Protein AF-X1USW6-F1 (afdb_monomer_lite)

Radius of gyration: 23.45 Å; chains: 1; bounding box: 46×64×63 Å

pLDDT: mean 81.15, std 17.25, range [34.5, 96.81]

Secondary structure (DSSP, 8-state):
-TT--S--EEEEEESSHHHHHHHHHHHGGGHHHHHSTTS-GGGTTT--EEEEETTS----SSSEEEEEEEHHHHH-S-S-SSS----GGGSSSS------S----HHHHHHHHTT-SSEEEEETTGGGGGTT-HHHHHHHHHHHHHHHHTTS---SEEEE--S--B-TTT-PBPTT-S----HHHHHHTTSSPPPP----SS------SSHHHHTHHHHHHT-

Foldseek 3Di:
DVPDPAALEEEEAEADPVVLVVVCVCPPVHNVVVVPPPDDPVCPVVDWEDEAELQHGDARPTPGYYYGYYLVLLLPDPPDPPVPPPPPPPCPPDPDPPPPPPRCGSVNNLVSSLVDLEYEYEYEQCLCVQPDDVSSVVSQVVQQVSSVVVVGNGYPYYYYDHLQQARPVPRDGDDPPPDDDHPVNCVVVVVDPDDDDDDDPPDDQDPDPDPCRRCVVVVVVVD

Sequence (223 aa):
ESNSTLPRTFLIIAPNVIVYERLKVDFADGRIFNEDPLRPPEWQGDWQMSVVLRDTPTQPSTLGAVYLTNVQRLYDAPVDRAARNETPEMTGVVGLPVRRDAAITGEALRDLVLRHDELMVINDEGHHLHNEDLQWHKVIVGLHDKLQGRGLPGLACQLDFTATPKYQKTGGLFREIVVDYPLAQAVDDRIVKCPIMGELSGVIEQESRRASVKYRDRLTAGI

Structure (mmCIF, N/CA/C/O backbone):
data_AF-X1USW6-F1
#
_entry.id   AF-X1USW6-F1
#
loop_
_atom_site.group_PDB
_atom_site.id
_atom_site.type_symbol
_atom_site.label_atom_id
_atom_site.label_alt_id
_atom_site.label_comp_id
_atom_site.label_asym_id
_atom_site.label_entity_id
_atom_site.label_seq_id
_atom_site.pdbx_PDB_ins_code
_atom_site.Cartn_x
_atom_site.Cartn_y
_atom_site.Cartn_z
_atom_site.occupancy
_atom_site.B_iso_or_equiv
_atom_site.auth_seq_id
_atom_site.auth_comp_id
_atom_site.auth_asym_id
_atom_site.auth_atom_id
_atom_site.pdbx_PDB_model_num
ATOM 1 N N . GLU A 1 1 ? -10.188 -13.494 16.963 1.00 57.91 1 GLU A N 1
ATOM 2 C CA . GLU A 1 1 ? -9.981 -13.667 18.421 1.00 57.91 1 GLU A CA 1
ATOM 3 C C . GLU A 1 1 ? -10.270 -12.374 19.171 1.00 57.91 1 GLU A C 1
ATOM 5 O O . GLU A 1 1 ? -9.875 -11.316 18.700 1.00 57.91 1 GLU A O 1
ATOM 10 N N . SER A 1 2 ? -10.942 -12.435 20.321 1.00 62.47 2 SER A N 1
ATOM 11 C CA . SER A 1 2 ? -11.458 -11.243 21.016 1.00 62.47 2 SER A CA 1
ATOM 12 C C . SER A 1 2 ? -10.385 -10.361 21.672 1.00 62.47 2 SER A C 1
ATOM 14 O O . SER A 1 2 ? -10.612 -9.165 21.794 1.00 62.47 2 SER A O 1
ATOM 16 N N . ASN A 1 3 ? -9.221 -10.922 22.024 1.00 69.81 3 ASN A N 1
ATOM 17 C CA . ASN A 1 3 ? -8.118 -10.223 22.710 1.00 69.81 3 ASN A CA 1
ATOM 18 C C . ASN A 1 3 ? -6.840 -10.126 21.858 1.00 69.81 3 ASN A C 1
ATOM 20 O O . ASN A 1 3 ? -5.757 -9.896 22.391 1.00 69.81 3 ASN A O 1
ATOM 24 N N . SER A 1 4 ? -6.944 -10.369 20.550 1.00 76.56 4 SER A N 1
ATOM 25 C CA . SER A 1 4 ? -5.795 -10.228 19.656 1.00 76.56 4 SER A CA 1
ATOM 26 C C . SER A 1 4 ? -5.461 -8.752 19.476 1.00 76.56 4 SER A C 1
ATOM 28 O O . SER A 1 4 ? -6.357 -7.964 19.190 1.00 76.56 4 SER A O 1
ATOM 30 N N . THR A 1 5 ? -4.179 -8.421 19.629 1.00 74.62 5 THR A N 1
ATOM 31 C CA . THR A 1 5 ? -3.593 -7.089 19.400 1.00 74.62 5 THR A CA 1
ATOM 32 C C . THR A 1 5 ? -3.153 -6.893 17.945 1.00 74.62 5 THR A C 1
ATOM 34 O O . THR A 1 5 ? -2.303 -6.051 17.653 1.00 74.62 5 THR A O 1
ATOM 37 N N . LEU A 1 6 ? -3.592 -7.782 17.047 1.00 84.50 6 LEU A N 1
ATOM 38 C CA . LEU A 1 6 ? -3.254 -7.722 15.633 1.00 84.50 6 LEU A CA 1
ATOM 39 C C . LEU A 1 6 ? -4.252 -6.823 14.900 1.00 84.50 6 LEU A C 1
ATOM 41 O O . LEU A 1 6 ? -5.459 -6.941 15.129 1.00 84.50 6 LEU A O 1
ATOM 45 N N . PRO A 1 7 ? -3.771 -5.987 13.964 1.00 88.81 7 PRO A N 1
ATOM 46 C CA . PRO A 1 7 ? -4.629 -5.066 13.244 1.00 88.81 7 PRO A CA 1
ATOM 47 C C . PRO A 1 7 ? -5.660 -5.821 12.405 1.00 88.81 7 PRO A C 1
ATOM 49 O O . PRO A 1 7 ? -5.347 -6.785 11.707 1.00 88.81 7 PRO A O 1
ATOM 52 N N . ARG A 1 8 ? -6.901 -5.334 12.448 1.00 91.19 8 ARG A N 1
ATOM 53 C CA . ARG A 1 8 ? -8.016 -5.809 11.605 1.00 91.19 8 ARG A CA 1
ATOM 54 C C . ARG A 1 8 ? -8.319 -4.863 10.449 1.00 91.19 8 ARG A C 1
ATOM 56 O O . ARG A 1 8 ? -9.140 -5.171 9.586 1.00 91.19 8 ARG A O 1
ATOM 63 N N . THR A 1 9 ? -7.654 -3.714 10.450 1.00 94.38 9 THR A N 1
ATOM 64 C CA . THR A 1 9 ? -7.874 -2.626 9.511 1.00 94.38 9 THR A CA 1
ATOM 65 C C . THR A 1 9 ? -6.583 -2.353 8.758 1.00 94.38 9 THR A C 1
ATOM 67 O O . THR A 1 9 ? -5.534 -2.088 9.349 1.00 94.38 9 THR A O 1
ATOM 70 N N . PHE A 1 10 ? -6.682 -2.411 7.435 1.00 96.25 10 PHE A N 1
ATOM 71 C CA . PHE A 1 10 ? -5.566 -2.294 6.510 1.00 96.25 10 PHE A CA 1
ATOM 72 C C . PHE A 1 10 ? -5.819 -1.130 5.559 1.00 96.25 10 PHE A C 1
ATOM 74 O O . PHE A 1 10 ? -6.898 -1.022 4.980 1.00 96.25 10 PHE A O 1
ATOM 81 N N . LEU A 1 11 ? -4.828 -0.267 5.377 1.00 96.62 11 LEU A N 1
ATOM 82 C CA . LEU A 1 11 ? -4.829 0.795 4.380 1.00 96.62 11 LEU A CA 1
ATOM 83 C C . LEU A 1 11 ? -3.806 0.458 3.297 1.00 96.62 11 LEU A C 1
ATOM 85 O O . LEU A 1 11 ? -2.604 0.534 3.538 1.00 96.62 11 LEU A O 1
ATOM 89 N N . ILE A 1 12 ? -4.294 0.115 2.109 1.00 96.62 12 ILE A N 1
ATOM 90 C CA . ILE A 1 12 ? -3.483 -0.140 0.921 1.00 96.62 12 ILE A CA 1
ATOM 91 C C . ILE A 1 12 ? -3.373 1.154 0.114 1.00 96.62 12 ILE A C 1
ATOM 93 O O . ILE A 1 12 ? -4.386 1.731 -0.302 1.00 96.62 12 ILE A O 1
ATOM 97 N N . ILE A 1 13 ? -2.141 1.609 -0.108 1.00 95.12 13 ILE A N 1
ATOM 98 C CA . ILE A 1 13 ? -1.841 2.859 -0.805 1.00 95.12 13 ILE A CA 1
ATOM 99 C C . ILE A 1 13 ? -1.073 2.554 -2.089 1.00 95.12 13 ILE A C 1
ATOM 101 O O . ILE A 1 13 ? 0.044 2.044 -2.062 1.00 95.12 13 ILE A O 1
ATOM 105 N N . ALA A 1 14 ? -1.675 2.918 -3.217 1.00 94.50 14 ALA A N 1
ATOM 106 C CA . ALA A 1 14 ? -1.043 2.904 -4.527 1.00 94.50 14 ALA A CA 1
ATOM 107 C C . ALA A 1 14 ? -0.330 4.241 -4.822 1.00 94.50 14 ALA A C 1
ATOM 109 O O . ALA A 1 14 ? -0.805 5.305 -4.398 1.00 94.50 14 ALA A O 1
ATOM 110 N N . PRO A 1 15 ? 0.740 4.243 -5.636 1.00 91.06 15 PRO A N 1
ATOM 111 C CA . PRO A 1 15 ? 1.478 5.462 -5.975 1.00 91.06 15 PRO A CA 1
ATOM 112 C C . PRO A 1 15 ? 0.696 6.409 -6.882 1.00 91.06 15 PRO A C 1
ATOM 114 O O . PRO A 1 15 ? 0.908 7.620 -6.876 1.00 91.06 15 PRO A O 1
ATOM 117 N N . ASN A 1 16 ? -0.186 5.869 -7.718 1.00 89.88 16 ASN A N 1
ATOM 118 C CA . ASN A 1 16 ? -0.888 6.615 -8.748 1.00 89.88 16 ASN A CA 1
ATOM 119 C C . ASN A 1 16 ? -2.205 5.921 -9.119 1.00 89.88 16 ASN A C 1
ATOM 121 O O . ASN A 1 16 ? -2.514 4.822 -8.657 1.00 89.88 16 ASN A O 1
ATOM 125 N N . VAL A 1 17 ? -2.992 6.587 -9.966 1.00 90.62 17 VAL A N 1
ATOM 126 C CA . VAL A 1 17 ? -4.311 6.094 -10.386 1.00 90.62 17 VAL A CA 1
ATOM 127 C C . VAL A 1 17 ? -4.210 4.802 -11.200 1.00 90.62 17 VAL A C 1
ATOM 129 O O . VAL A 1 17 ? -5.074 3.951 -11.065 1.00 90.62 17 VAL A O 1
ATOM 132 N N . ILE A 1 18 ? -3.158 4.615 -12.001 1.00 92.50 18 ILE A N 1
ATOM 133 C CA . ILE A 1 18 ? -3.012 3.426 -12.855 1.00 92.50 18 ILE A CA 1
ATOM 134 C C . ILE A 1 18 ? -2.826 2.172 -11.997 1.00 92.50 18 ILE A C 1
ATOM 136 O O . ILE A 1 18 ? -3.504 1.169 -12.212 1.00 92.50 18 ILE A O 1
ATOM 140 N N . VAL A 1 19 ? -1.934 2.236 -11.006 1.00 92.69 19 VAL A N 1
ATOM 141 C CA . VAL A 1 19 ? -1.715 1.128 -10.066 1.00 92.69 19 VAL A CA 1
ATOM 142 C C . VAL A 1 19 ? -2.966 0.895 -9.215 1.00 92.69 19 VAL A C 1
ATOM 144 O O . VAL A 1 19 ? -3.386 -0.245 -9.050 1.00 92.69 19 VAL A O 1
ATOM 147 N N . TYR A 1 20 ? -3.630 1.965 -8.766 1.00 94.75 20 TYR A N 1
ATOM 148 C CA . TYR A 1 20 ? -4.903 1.859 -8.050 1.00 94.75 20 TYR A CA 1
ATOM 149 C C . TYR A 1 20 ? -5.980 1.117 -8.850 1.00 94.75 20 TYR A C 1
ATOM 151 O O . TYR A 1 20 ? -6.604 0.212 -8.307 1.00 94.75 20 TYR A O 1
ATOM 159 N N . GLU A 1 21 ? -6.199 1.465 -10.122 1.00 95.00 21 GLU A N 1
ATOM 160 C CA . GLU A 1 21 ? -7.217 0.794 -10.942 1.00 95.00 21 GLU A CA 1
ATOM 161 C C . GLU A 1 21 ? -6.878 -0.686 -11.159 1.00 95.00 21 GLU A C 1
ATOM 163 O O . GLU A 1 21 ? -7.785 -1.510 -11.178 1.00 95.00 21 GLU A O 1
ATOM 168 N N . ARG A 1 22 ? -5.588 -1.049 -11.248 1.00 94.69 22 ARG A N 1
ATOM 169 C CA . ARG A 1 22 ? -5.172 -2.461 -11.293 1.00 94.69 22 ARG A CA 1
ATOM 170 C C . ARG A 1 22 ? -5.522 -3.191 -10.000 1.00 94.69 22 ARG A C 1
ATOM 172 O O . ARG A 1 22 ? -6.216 -4.194 -10.061 1.00 94.69 22 ARG A O 1
ATOM 179 N N . LEU A 1 23 ? -5.119 -2.657 -8.846 1.00 95.31 23 LEU A N 1
ATOM 180 C CA . LEU A 1 23 ? -5.458 -3.249 -7.546 1.00 95.31 23 LEU A CA 1
ATOM 181 C C . LEU A 1 23 ? -6.976 -3.330 -7.344 1.00 95.31 23 LEU A C 1
ATOM 183 O O . LEU A 1 23 ? -7.488 -4.301 -6.802 1.00 95.31 23 LEU A O 1
ATOM 187 N N . LYS A 1 24 ? -7.727 -2.328 -7.802 1.00 95.62 24 LYS A N 1
ATOM 188 C CA . LYS A 1 24 ? -9.187 -2.297 -7.686 1.00 95.62 24 LYS A CA 1
ATOM 189 C C . LYS A 1 24 ? -9.853 -3.457 -8.423 1.00 95.62 24 LYS A C 1
ATOM 191 O O . LYS A 1 24 ? -10.858 -3.942 -7.920 1.00 95.62 24 LYS A O 1
ATOM 196 N N . VAL A 1 25 ? -9.320 -3.911 -9.560 1.00 95.25 25 VAL A N 1
ATOM 197 C CA . VAL A 1 25 ? -9.866 -5.078 -10.283 1.00 95.25 25 VAL A CA 1
ATOM 198 C C . VAL A 1 25 ? -9.889 -6.321 -9.390 1.00 95.25 25 VAL A C 1
ATOM 200 O O . VAL A 1 25 ? -10.883 -7.048 -9.404 1.00 95.25 25 VAL A O 1
ATOM 203 N N . ASP A 1 26 ? -8.842 -6.510 -8.588 1.00 93.81 26 ASP A N 1
ATOM 204 C CA . ASP A 1 26 ? -8.685 -7.679 -7.722 1.00 93.81 26 ASP A CA 1
ATOM 205 C C . ASP A 1 26 ? -9.385 -7.482 -6.367 1.00 93.81 26 ASP A C 1
ATOM 207 O O . ASP A 1 26 ? -10.053 -8.374 -5.853 1.00 93.81 26 ASP A O 1
ATOM 211 N N . PHE A 1 27 ? -9.271 -6.298 -5.764 1.00 94.62 27 PHE A N 1
ATOM 212 C CA . PHE A 1 27 ? -9.784 -6.045 -4.416 1.00 94.62 27 PHE A CA 1
ATOM 213 C C . PHE A 1 27 ? -11.262 -5.642 -4.367 1.00 94.62 27 PHE A C 1
ATOM 215 O O . PHE A 1 27 ? -11.886 -5.822 -3.319 1.00 94.62 27 PHE A O 1
ATOM 222 N N . ALA A 1 28 ? -11.842 -5.081 -5.435 1.00 92.19 28 ALA A N 1
ATOM 223 C CA . ALA A 1 28 ? -13.261 -4.709 -5.440 1.00 92.19 28 ALA A CA 1
ATOM 224 C C . ALA A 1 28 ? -14.129 -5.915 -5.065 1.00 92.19 28 ALA A C 1
ATOM 226 O O . ALA A 1 28 ? -13.837 -7.037 -5.465 1.00 92.19 28 ALA A O 1
ATOM 227 N N . ASP A 1 29 ? -15.148 -5.691 -4.233 1.00 89.44 29 ASP A N 1
ATOM 228 C CA . ASP A 1 29 ? -16.038 -6.734 -3.697 1.00 89.44 29 ASP A CA 1
ATOM 229 C C . ASP A 1 29 ? -15.313 -7.904 -2.994 1.00 89.44 29 ASP A C 1
ATOM 231 O O . ASP A 1 29 ? -15.881 -8.975 -2.775 1.00 89.44 29 ASP A O 1
ATOM 235 N N . GLY A 1 30 ? -14.042 -7.708 -2.621 1.00 89.81 30 GLY A N 1
ATOM 236 C CA . GLY A 1 30 ? -13.200 -8.738 -2.025 1.00 89.81 30 GLY A CA 1
ATOM 237 C C . GLY A 1 30 ? -12.897 -9.907 -2.964 1.00 89.81 30 GLY A C 1
ATOM 238 O O . GLY A 1 30 ? -12.664 -11.009 -2.464 1.00 89.81 30 GLY A O 1
ATOM 239 N N . ARG A 1 31 ? -12.918 -9.705 -4.292 1.00 92.62 31 ARG A N 1
ATOM 240 C CA . ARG A 1 31 ? -12.738 -10.780 -5.289 1.00 92.62 31 ARG A CA 1
ATOM 241 C C . ARG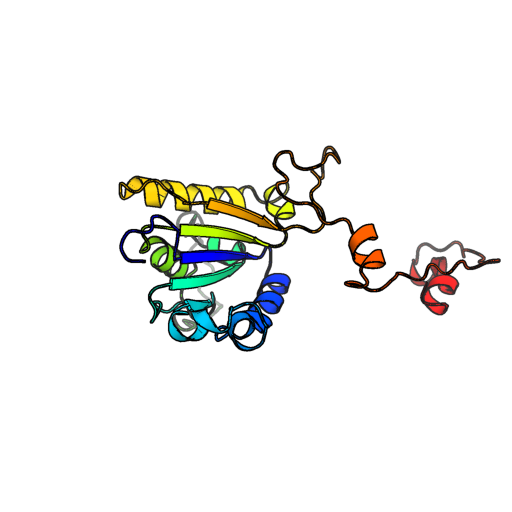 A 1 31 ? -11.476 -11.595 -5.052 1.00 92.62 31 ARG A C 1
ATOM 243 O O . ARG A 1 31 ? -11.589 -12.808 -4.960 1.00 92.62 31 ARG A O 1
ATOM 250 N N . ILE A 1 32 ? -10.340 -10.950 -4.802 1.00 92.12 32 ILE A N 1
ATOM 251 C CA . ILE A 1 32 ? -9.067 -11.621 -4.504 1.00 92.12 32 ILE A CA 1
ATOM 252 C C . ILE A 1 32 ? -9.166 -12.583 -3.309 1.00 92.12 32 ILE A C 1
ATOM 254 O O . ILE A 1 32 ? -8.541 -13.631 -3.278 1.00 92.12 32 ILE A O 1
ATOM 258 N N . PHE A 1 33 ? -9.997 -12.287 -2.308 1.00 90.62 33 PHE A N 1
ATOM 259 C CA . PHE A 1 33 ? -10.169 -13.186 -1.165 1.00 90.62 33 PHE A CA 1
ATOM 260 C C . PHE A 1 33 ? -11.119 -14.349 -1.471 1.00 90.62 33 PHE A C 1
ATOM 262 O O . PHE A 1 33 ? -11.069 -15.376 -0.796 1.00 90.62 33 PHE A O 1
ATOM 269 N N . ASN A 1 34 ? -12.015 -14.181 -2.443 1.00 87.38 34 ASN A N 1
ATOM 270 C CA . ASN A 1 34 ? -13.060 -15.144 -2.776 1.00 87.38 34 ASN A CA 1
ATOM 271 C C . ASN A 1 34 ? -12.695 -16.068 -3.942 1.00 87.38 34 ASN A C 1
ATOM 273 O O . ASN A 1 34 ? -13.091 -17.231 -3.920 1.00 87.38 34 ASN A O 1
ATOM 277 N N . GLU A 1 35 ? -11.986 -15.550 -4.940 1.00 90.06 35 GLU A N 1
ATOM 278 C CA . GLU A 1 35 ? -11.640 -16.243 -6.182 1.00 90.06 35 GLU A CA 1
ATOM 279 C C . GLU A 1 35 ? -10.257 -16.910 -6.093 1.00 90.06 35 GLU A C 1
ATOM 281 O O . GLU A 1 35 ? -10.082 -18.008 -6.623 1.00 90.06 35 GLU A O 1
ATOM 286 N N . ASP A 1 36 ? -9.302 -16.310 -5.373 1.00 88.25 36 ASP A N 1
ATOM 287 C CA . ASP A 1 36 ? -7.967 -16.881 -5.194 1.00 88.25 36 ASP A CA 1
ATOM 288 C C . ASP A 1 36 ? -7.875 -17.781 -3.947 1.00 88.25 36 ASP A C 1
ATOM 290 O O . ASP A 1 36 ? -8.551 -17.548 -2.936 1.00 88.25 36 ASP A O 1
ATOM 294 N N . PRO A 1 37 ? -6.992 -18.800 -3.955 1.00 87.50 37 PRO A N 1
ATOM 295 C CA . PRO A 1 37 ? -6.798 -19.728 -2.839 1.00 87.50 37 PRO A CA 1
ATOM 296 C C . PRO A 1 37 ? -5.985 -19.102 -1.687 1.00 87.50 37 PRO A C 1
ATOM 298 O O . PRO A 1 37 ? -5.061 -19.714 -1.155 1.00 87.50 37 PRO A O 1
ATOM 301 N N . LEU A 1 38 ? -6.312 -17.867 -1.300 1.00 86.50 38 LEU A N 1
ATOM 302 C CA . LEU A 1 38 ? -5.647 -17.130 -0.220 1.00 86.50 38 LEU A CA 1
ATOM 303 C C . LEU A 1 38 ? -6.220 -17.449 1.162 1.00 86.50 38 LEU A C 1
ATOM 305 O O . LEU A 1 38 ? -5.564 -17.214 2.175 1.00 86.50 38 LEU A O 1
ATOM 309 N N . ARG A 1 39 ? -7.449 -17.970 1.216 1.00 85.69 39 ARG A N 1
ATOM 310 C CA . ARG A 1 39 ? -8.111 -18.355 2.465 1.00 85.69 39 ARG A CA 1
ATOM 311 C C . ARG A 1 39 ? -8.069 -19.870 2.634 1.00 85.69 39 ARG A C 1
ATOM 313 O O . ARG A 1 39 ? -8.651 -20.570 1.799 1.00 85.69 39 ARG A O 1
ATOM 320 N N . PRO A 1 40 ? -7.464 -20.382 3.718 1.00 86.31 40 PRO A N 1
ATOM 321 C CA . PRO A 1 40 ? -7.618 -21.781 4.091 1.00 86.31 40 PRO A CA 1
ATOM 322 C C . PRO A 1 40 ? -9.110 -22.156 4.164 1.00 86.31 40 PRO A C 1
ATOM 324 O O . PRO A 1 40 ? -9.899 -21.358 4.688 1.00 86.31 40 PRO A O 1
ATOM 327 N N . PRO A 1 41 ? -9.532 -23.326 3.641 1.00 85.94 41 PRO A N 1
ATOM 328 C CA . PRO A 1 41 ? -10.932 -23.760 3.669 1.00 85.94 41 PRO A CA 1
ATOM 329 C C . PRO A 1 41 ? -11.561 -23.703 5.065 1.00 85.94 41 PRO A C 1
ATOM 331 O O . PRO A 1 41 ? -12.729 -23.347 5.213 1.00 85.94 41 PRO A O 1
ATOM 334 N N . GLU A 1 42 ? -10.767 -23.988 6.092 1.00 88.19 42 GLU A N 1
ATOM 335 C CA . GLU A 1 42 ? -11.165 -23.997 7.497 1.00 88.19 42 GLU A CA 1
ATOM 336 C C . GLU A 1 42 ? -11.534 -22.602 8.018 1.00 88.19 42 GLU A C 1
ATOM 338 O O . GLU A 1 42 ? -12.265 -22.493 8.997 1.00 88.19 42 GLU A O 1
ATOM 343 N N . TRP A 1 43 ? -11.050 -21.534 7.375 1.00 85.25 43 TRP A N 1
ATOM 344 C CA . TRP A 1 43 ? -11.244 -20.142 7.803 1.00 85.25 43 TRP A CA 1
ATOM 345 C C . TRP A 1 43 ? -12.296 -19.394 6.981 1.00 85.25 43 TRP A C 1
ATOM 347 O O . TRP A 1 43 ? -12.553 -18.218 7.237 1.00 85.25 43 TRP A O 1
ATOM 357 N N . GLN A 1 44 ? -12.934 -20.045 6.003 1.00 82.06 44 GLN A N 1
ATOM 358 C CA . GLN A 1 44 ? -13.917 -19.383 5.137 1.00 82.06 44 GLN A CA 1
ATOM 359 C C . GLN A 1 44 ? -15.111 -18.816 5.918 1.00 82.06 44 GLN A C 1
ATOM 361 O O . GLN A 1 44 ? -15.577 -17.725 5.596 1.00 82.06 44 GLN A O 1
ATOM 366 N N . GLY A 1 45 ? -15.583 -19.522 6.953 1.00 82.25 45 GLY A N 1
ATOM 367 C CA . GLY A 1 45 ? -16.705 -19.076 7.790 1.00 82.25 45 GLY A CA 1
ATOM 368 C C . GLY A 1 45 ? -16.368 -17.905 8.719 1.00 82.25 45 GLY A C 1
ATOM 369 O O . GLY A 1 45 ? -17.249 -17.113 9.049 1.00 82.25 45 GLY A O 1
ATOM 370 N N . ASP A 1 46 ? -15.094 -17.766 9.088 1.00 83.88 46 ASP A N 1
ATOM 371 C CA . ASP A 1 46 ? -14.609 -16.725 10.001 1.00 83.88 46 ASP A CA 1
ATOM 372 C C . ASP A 1 46 ? -14.090 -15.484 9.259 1.00 83.88 46 ASP A C 1
ATOM 374 O O . ASP A 1 46 ? -13.807 -14.448 9.870 1.00 83.88 46 ASP A O 1
ATOM 378 N N . TRP A 1 47 ? -13.970 -15.558 7.931 1.00 86.06 47 TRP A N 1
ATOM 379 C CA . TRP A 1 47 ? -13.451 -14.465 7.121 1.00 86.06 47 TRP A CA 1
ATOM 380 C C . TRP A 1 47 ? -14.455 -13.313 7.004 1.00 86.06 47 TRP A C 1
ATOM 382 O O . TRP A 1 47 ? -15.379 -13.340 6.190 1.00 86.06 47 TRP A O 1
ATOM 392 N N . GLN A 1 48 ? -14.237 -12.255 7.786 1.00 86.88 48 GLN A N 1
ATOM 393 C CA . GLN A 1 48 ? -15.097 -11.069 7.833 1.00 86.88 48 GLN A CA 1
ATOM 394 C C . GLN A 1 48 ? -14.337 -9.790 7.458 1.00 86.88 48 GLN A C 1
ATOM 396 O O . GLN A 1 48 ? -14.125 -8.907 8.294 1.00 86.88 48 GLN A O 1
ATOM 401 N N . MET A 1 49 ? -13.948 -9.688 6.185 1.00 89.06 49 MET A N 1
ATOM 402 C CA . MET A 1 49 ? -13.270 -8.516 5.620 1.00 89.06 49 MET A CA 1
ATOM 403 C C . MET A 1 49 ? -14.149 -7.813 4.585 1.00 89.06 49 MET A C 1
ATOM 405 O O . MET A 1 49 ? -14.627 -8.449 3.647 1.00 89.06 49 MET A O 1
ATOM 409 N N . SER A 1 50 ? -14.310 -6.498 4.717 1.00 92.00 50 SER A N 1
ATOM 410 C CA . SER A 1 50 ? -14.932 -5.640 3.702 1.00 92.00 50 SER A CA 1
ATOM 411 C C . SER A 1 50 ? -13.886 -4.751 3.051 1.00 92.00 50 SER A C 1
ATOM 413 O O . SER A 1 50 ? -12.909 -4.353 3.685 1.00 92.00 50 SER A O 1
ATOM 415 N N . VAL A 1 51 ? -14.093 -4.437 1.774 1.00 93.56 51 VAL A N 1
ATOM 416 C CA . VAL A 1 51 ? -13.202 -3.561 1.015 1.00 93.56 51 VAL A CA 1
ATOM 417 C C . VAL A 1 51 ? -13.887 -2.220 0.793 1.00 93.56 51 VAL A C 1
ATOM 419 O O . VAL A 1 51 ? -14.986 -2.155 0.247 1.00 93.56 51 VAL A O 1
ATOM 422 N N . VAL A 1 52 ? -13.232 -1.144 1.217 1.00 93.25 52 VAL A N 1
ATOM 423 C CA . VAL A 1 52 ? -13.684 0.234 1.039 1.00 93.25 52 VAL A CA 1
ATOM 424 C C . VAL A 1 52 ? -12.798 0.901 -0.002 1.00 93.25 52 VAL A C 1
ATOM 426 O O . VAL A 1 52 ? -11.598 1.097 0.196 1.00 93.25 52 VAL A O 1
ATOM 429 N N . LEU A 1 53 ? -13.398 1.262 -1.132 1.00 92.06 53 LEU A N 1
ATOM 430 C CA . LEU A 1 53 ? -12.705 1.922 -2.231 1.00 92.06 53 LEU A CA 1
ATOM 431 C C . LEU A 1 53 ? -12.715 3.439 -2.044 1.00 92.06 53 LEU A C 1
ATOM 433 O O . LEU A 1 53 ? -13.688 4.018 -1.559 1.00 92.06 53 LEU A O 1
ATOM 437 N N . ARG A 1 54 ? -11.663 4.108 -2.520 1.00 85.50 54 ARG A N 1
ATOM 438 C CA . ARG A 1 54 ? -11.547 5.573 -2.458 1.00 85.50 54 ARG A CA 1
ATOM 439 C C . ARG A 1 54 ? -12.720 6.338 -3.104 1.00 85.50 54 ARG A C 1
ATOM 441 O O . ARG A 1 54 ? -12.973 7.479 -2.723 1.00 85.50 54 ARG A O 1
ATOM 448 N N . ASP A 1 55 ? -13.362 5.750 -4.119 1.00 81.62 55 ASP A N 1
ATOM 449 C CA . ASP A 1 55 ? -14.432 6.385 -4.904 1.00 81.62 55 ASP A CA 1
ATOM 450 C C . ASP A 1 55 ? -15.801 6.251 -4.211 1.00 81.62 55 ASP A C 1
ATOM 452 O O . ASP A 1 55 ? -16.734 6.998 -4.498 1.00 81.62 55 ASP A O 1
ATOM 456 N N . THR A 1 56 ? -15.930 5.302 -3.280 1.00 82.31 56 THR A N 1
ATOM 457 C CA . THR A 1 56 ? -17.162 5.027 -2.529 1.00 82.31 56 THR A CA 1
ATOM 458 C C . THR A 1 56 ? -16.804 4.740 -1.070 1.00 82.31 56 THR A C 1
ATOM 460 O O . THR A 1 56 ? -16.918 3.605 -0.607 1.00 82.31 56 THR A O 1
ATOM 463 N N . PRO A 1 57 ? -16.304 5.747 -0.333 1.00 79.94 57 PRO A N 1
ATOM 464 C CA . PRO A 1 57 ? -15.870 5.553 1.039 1.00 79.94 57 PRO A CA 1
ATOM 465 C C . PRO A 1 57 ? -17.096 5.433 1.951 1.00 79.94 57 PRO A C 1
ATOM 467 O O . PRO A 1 57 ? -17.700 6.420 2.373 1.00 79.94 57 PRO A O 1
ATOM 470 N N . THR A 1 58 ? -17.477 4.194 2.237 1.00 82.44 58 THR A N 1
ATOM 471 C CA . THR A 1 58 ? -18.545 3.837 3.171 1.00 82.44 58 THR A CA 1
ATOM 472 C C . THR A 1 58 ? -17.962 3.236 4.439 1.00 82.44 58 THR A C 1
ATOM 474 O O . THR A 1 58 ? -16.840 2.729 4.456 1.00 82.44 58 THR A O 1
ATOM 477 N N . GLN A 1 59 ? -18.729 3.285 5.527 1.00 82.81 59 GLN A N 1
ATOM 478 C CA . GLN A 1 59 ? -18.343 2.579 6.739 1.00 82.81 59 GLN A CA 1
ATOM 479 C C . GLN A 1 59 ? -18.310 1.061 6.465 1.00 82.81 59 GLN A C 1
ATOM 481 O O . GLN A 1 59 ? -19.260 0.549 5.867 1.00 82.81 59 GLN A O 1
ATOM 486 N N . PRO A 1 60 ? -17.244 0.352 6.881 1.00 84.94 60 PRO A N 1
ATOM 487 C CA . PRO A 1 60 ? -17.176 -1.105 6.815 1.00 84.94 60 PRO A CA 1
ATOM 488 C C . PRO A 1 60 ? -18.392 -1.763 7.470 1.00 84.94 60 PRO A C 1
ATOM 490 O O . PRO A 1 60 ? -18.819 -1.351 8.550 1.00 84.94 60 PRO A O 1
ATOM 493 N N . SER A 1 61 ? -18.933 -2.799 6.830 1.00 80.25 61 SER A N 1
ATOM 494 C CA . SER A 1 61 ? -20.042 -3.608 7.357 1.00 80.25 61 SER A CA 1
ATOM 495 C C . SER A 1 61 ? -19.576 -4.807 8.191 1.00 80.25 61 SER A C 1
ATOM 497 O O . SER A 1 61 ? -20.399 -5.504 8.780 1.00 80.25 61 SER A O 1
ATOM 499 N N . THR A 1 62 ? -18.266 -5.058 8.235 1.00 86.12 62 THR A N 1
ATOM 500 C CA . THR A 1 62 ? -17.641 -6.234 8.851 1.00 86.12 62 THR A CA 1
ATOM 501 C C . THR A 1 62 ? -16.664 -5.845 9.958 1.00 86.12 62 THR A C 1
ATOM 503 O O . THR A 1 62 ? -16.316 -4.677 10.122 1.00 86.12 62 THR A O 1
ATOM 506 N N . LEU A 1 63 ? -16.193 -6.851 10.700 1.00 85.44 63 LEU A N 1
ATOM 507 C CA . LEU A 1 63 ? -15.211 -6.693 11.772 1.00 85.44 63 LEU A CA 1
ATOM 508 C C . LEU A 1 63 ? -13.857 -6.160 11.273 1.00 85.44 63 LEU A C 1
ATOM 510 O O . LEU A 1 63 ? -13.248 -5.336 11.948 1.00 85.44 63 LEU A O 1
ATOM 514 N N . GLY A 1 64 ? -13.375 -6.649 10.127 1.00 90.62 64 GLY A N 1
ATOM 515 C CA . GLY A 1 64 ? -12.139 -6.181 9.506 1.00 90.62 64 GLY A CA 1
ATOM 516 C C . GLY A 1 64 ? -12.391 -5.407 8.217 1.00 90.62 64 GLY A C 1
ATOM 517 O O . GLY A 1 64 ? -13.405 -5.609 7.543 1.00 90.62 64 GLY A O 1
ATOM 518 N N . ALA A 1 65 ? -11.473 -4.509 7.871 1.00 93.75 65 ALA A N 1
ATOM 519 C CA . ALA A 1 65 ? -11.633 -3.591 6.748 1.00 93.75 65 ALA A CA 1
ATOM 520 C C . ALA A 1 65 ? -10.334 -3.417 5.955 1.00 93.75 65 ALA A C 1
ATOM 522 O O . ALA A 1 65 ? -9.264 -3.227 6.530 1.00 93.75 65 ALA A O 1
ATOM 523 N N . VAL A 1 66 ? -10.438 -3.419 4.629 1.00 95.50 66 VAL A N 1
ATOM 524 C CA . VAL A 1 66 ? -9.358 -3.049 3.709 1.00 95.50 66 VAL A CA 1
ATOM 525 C C . VAL A 1 66 ? -9.757 -1.771 2.991 1.00 95.50 66 VAL A C 1
ATOM 527 O O . VAL A 1 66 ? -10.706 -1.752 2.215 1.00 95.50 66 VAL A O 1
ATOM 530 N N . TYR A 1 67 ? -9.025 -0.695 3.225 1.00 95.69 67 TYR A N 1
ATOM 531 C CA . TYR A 1 67 ? -9.178 0.562 2.510 1.00 95.69 67 TYR A CA 1
ATOM 532 C C . TYR A 1 67 ? -8.195 0.586 1.348 1.00 95.69 67 TYR A C 1
ATOM 534 O O . TYR A 1 67 ? -6.990 0.535 1.573 1.00 95.69 67 TYR A O 1
ATOM 542 N N . LEU A 1 68 ? -8.690 0.690 0.116 1.00 95.69 68 LEU A N 1
ATOM 543 C CA . LEU A 1 68 ? -7.847 0.790 -1.074 1.00 95.69 68 LEU A CA 1
ATOM 544 C C . LEU A 1 68 ? -7.919 2.199 -1.658 1.00 95.69 68 LEU A C 1
ATOM 546 O O . LEU A 1 68 ? -8.995 2.698 -2.009 1.00 95.69 68 LEU A O 1
ATOM 550 N N . THR A 1 69 ? -6.759 2.833 -1.796 1.00 94.31 69 THR A N 1
ATOM 551 C CA . THR A 1 69 ? -6.646 4.198 -2.308 1.00 94.31 69 THR A CA 1
ATOM 552 C C . THR A 1 69 ? -5.321 4.435 -3.022 1.00 94.31 69 THR A C 1
ATOM 554 O O . THR A 1 69 ? -4.459 3.566 -3.087 1.00 94.31 69 THR A O 1
ATOM 557 N N . ASN A 1 70 ? -5.157 5.634 -3.566 1.00 92.12 70 ASN A N 1
ATOM 558 C CA . ASN A 1 70 ? -3.884 6.142 -4.050 1.00 92.12 70 ASN A CA 1
ATOM 559 C C . ASN A 1 70 ? -3.450 7.356 -3.236 1.00 92.12 70 ASN A C 1
ATOM 561 O O . ASN A 1 70 ? -4.270 8.095 -2.680 1.00 92.12 70 ASN A O 1
ATOM 565 N N . VAL A 1 71 ? -2.148 7.602 -3.236 1.00 88.38 71 VAL A N 1
ATOM 566 C CA . VAL A 1 71 ?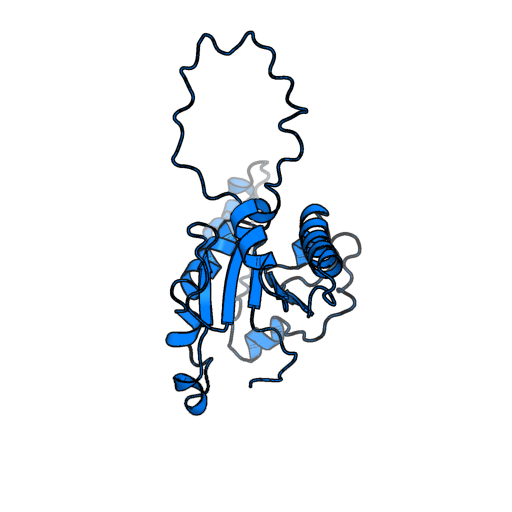 -1.546 8.615 -2.382 1.00 88.38 71 VAL A CA 1
ATOM 567 C C . VAL A 1 71 ? -2.078 10.031 -2.650 1.00 88.38 71 VAL A C 1
ATOM 569 O O . VAL A 1 71 ? -2.337 10.773 -1.706 1.00 88.38 71 VAL A O 1
ATOM 572 N N . GLN A 1 72 ? -2.395 10.380 -3.904 1.00 85.19 72 GLN A N 1
ATOM 573 C CA . GLN A 1 72 ? -2.949 11.700 -4.241 1.00 85.19 72 GLN A CA 1
ATOM 574 C C . GLN A 1 72 ? -4.296 11.953 -3.554 1.00 85.19 72 GLN A C 1
ATOM 576 O O . GLN A 1 72 ? -4.566 13.067 -3.110 1.00 85.19 72 GLN A O 1
ATOM 581 N N . ARG A 1 73 ? -5.116 10.911 -3.366 1.00 84.50 73 ARG A N 1
ATOM 582 C CA . ARG A 1 73 ? -6.380 11.034 -2.629 1.00 84.50 73 ARG A CA 1
ATOM 583 C C . ARG A 1 73 ? -6.145 11.309 -1.145 1.00 84.50 73 ARG A C 1
ATOM 585 O O . ARG A 1 73 ? -6.962 11.949 -0.488 1.00 84.50 73 ARG A O 1
ATOM 592 N N . LEU A 1 74 ? -5.011 10.866 -0.610 1.00 82.12 74 LEU A N 1
ATOM 593 C CA . LEU A 1 74 ? -4.588 11.121 0.762 1.00 82.12 74 LEU A CA 1
ATOM 594 C C . LEU A 1 74 ? -3.828 12.449 0.937 1.00 82.12 74 LEU A C 1
ATOM 596 O O . LEU A 1 74 ? -3.635 12.848 2.082 1.00 82.12 74 LEU A O 1
ATOM 600 N N . TYR A 1 75 ? -3.527 13.180 -0.138 1.00 73.56 75 TYR A N 1
ATOM 601 C CA . TYR A 1 75 ? -2.948 14.529 -0.073 1.00 73.56 75 TYR A CA 1
ATOM 602 C C . TYR A 1 75 ? -3.967 15.658 0.020 1.00 73.56 75 TYR A C 1
ATOM 604 O O . TYR A 1 75 ? -3.622 16.710 0.547 1.00 73.56 75 TYR A O 1
ATOM 612 N N . ASP A 1 76 ? -5.201 15.448 -0.455 1.00 56.09 76 ASP A N 1
ATOM 613 C CA . ASP A 1 76 ? -6.293 16.433 -0.435 1.00 56.09 76 ASP A CA 1
ATOM 614 C C . ASP A 1 76 ? -6.774 16.741 1.004 1.00 56.09 76 ASP A C 1
ATOM 616 O O . ASP A 1 76 ? -7.898 16.426 1.398 1.00 56.09 76 ASP A O 1
ATOM 620 N N . ALA A 1 77 ? -5.893 17.230 1.867 1.00 47.81 77 ALA A N 1
ATOM 621 C CA . ALA A 1 77 ? -6.242 18.086 2.986 1.00 47.81 77 ALA A CA 1
ATOM 622 C C . ALA A 1 77 ? -6.313 19.524 2.441 1.00 47.81 77 ALA A C 1
ATOM 624 O O . ALA A 1 77 ? -5.595 19.844 1.491 1.00 47.81 77 ALA A O 1
ATOM 625 N N . PRO A 1 78 ? -7.151 20.408 3.002 1.00 42.78 78 PRO A N 1
ATOM 626 C CA . PRO A 1 78 ? -7.195 21.808 2.605 1.00 42.78 78 PRO A CA 1
ATOM 627 C C . PRO A 1 78 ? -5.956 22.533 3.142 1.00 42.78 78 PRO A C 1
ATOM 629 O O . PRO A 1 78 ? -6.045 23.361 4.043 1.00 42.78 78 PRO A O 1
ATOM 632 N N . VAL A 1 79 ? -4.783 22.229 2.597 1.00 40.00 79 VAL A N 1
ATOM 633 C CA . VAL A 1 79 ? -3.670 23.166 2.644 1.00 40.00 79 VAL A CA 1
ATOM 634 C C . VAL A 1 79 ? -3.998 24.196 1.563 1.00 40.00 79 VAL A C 1
ATOM 636 O O . VAL A 1 79 ? -4.030 23.878 0.378 1.00 40.00 79 VAL A O 1
ATOM 639 N N . ASP A 1 80 ? -4.360 25.403 1.994 1.00 37.88 80 ASP A N 1
ATOM 640 C CA . ASP A 1 80 ? -4.498 26.594 1.149 1.00 37.88 80 ASP A CA 1
ATOM 641 C C . ASP A 1 80 ? -5.733 26.739 0.241 1.00 37.88 80 ASP A C 1
ATOM 643 O O . ASP A 1 80 ? -5.637 27.158 -0.913 1.00 37.88 80 ASP A O 1
ATOM 647 N N . ARG A 1 81 ? -6.944 26.593 0.797 1.00 39.03 81 ARG A N 1
ATOM 648 C CA . ARG A 1 81 ? -8.055 27.449 0.312 1.00 39.03 81 ARG A CA 1
ATOM 649 C C . ARG A 1 81 ? -7.928 28.900 0.792 1.00 39.03 81 ARG A C 1
ATOM 651 O O . ARG A 1 81 ? -8.467 29.784 0.144 1.00 39.03 81 ARG A O 1
ATOM 658 N N . ALA A 1 82 ? -7.188 29.149 1.875 1.00 36.78 82 ALA A N 1
ATOM 659 C CA . ALA A 1 82 ? -6.933 30.496 2.388 1.00 36.78 82 ALA A CA 1
ATOM 660 C C . ALA A 1 82 ? -5.790 31.237 1.661 1.00 36.78 82 ALA A C 1
ATOM 662 O O . ALA A 1 82 ? -5.794 32.462 1.653 1.00 36.78 82 ALA A O 1
ATOM 663 N N . ALA A 1 83 ? -4.838 30.533 1.026 1.00 36.56 83 ALA A N 1
ATOM 664 C CA . ALA A 1 83 ? -3.739 31.176 0.287 1.00 36.56 83 ALA A CA 1
ATOM 665 C C . ALA A 1 83 ? -4.014 31.362 -1.215 1.00 36.56 83 ALA A C 1
ATOM 667 O O . ALA A 1 83 ? -3.236 32.014 -1.913 1.00 36.56 83 ALA A O 1
ATOM 668 N N . ARG A 1 84 ? -5.148 30.863 -1.727 1.00 37.25 84 ARG A N 1
ATOM 669 C CA . ARG A 1 84 ? -5.681 31.332 -3.008 1.00 37.25 84 ARG A CA 1
ATOM 670 C C . ARG A 1 84 ? -6.424 32.638 -2.757 1.00 37.25 84 ARG A C 1
ATOM 672 O O . ARG A 1 84 ? -7.636 32.651 -2.575 1.00 37.25 84 ARG A O 1
ATOM 679 N N . ASN A 1 85 ? -5.669 33.735 -2.751 1.00 38.84 85 ASN A N 1
ATOM 680 C CA . ASN A 1 85 ? -6.199 35.055 -3.076 1.00 38.84 85 ASN A CA 1
ATOM 681 C C . ASN A 1 85 ? -6.764 34.993 -4.504 1.00 38.84 85 ASN A C 1
ATOM 683 O O . ASN A 1 85 ? -6.104 35.382 -5.465 1.00 38.84 85 ASN A O 1
ATOM 687 N N . GLU A 1 86 ? -7.966 34.444 -4.656 1.00 38.09 86 GLU A N 1
ATOM 688 C CA . GLU A 1 86 ? -8.774 34.663 -5.844 1.00 38.09 86 GLU A CA 1
ATOM 689 C C . GLU A 1 86 ? -9.229 36.119 -5.768 1.00 38.09 86 GLU A C 1
ATOM 691 O O . GLU A 1 86 ? -10.101 36.492 -4.982 1.00 38.09 86 GLU A O 1
ATOM 696 N N . THR A 1 87 ? -8.547 36.974 -6.526 1.00 35.78 87 THR A N 1
ATOM 697 C CA . THR A 1 87 ? -8.969 38.352 -6.747 1.00 35.78 87 THR A CA 1
ATOM 698 C C . THR A 1 87 ? -10.423 38.354 -7.244 1.00 35.78 87 THR A C 1
ATOM 700 O O . THR A 1 87 ? -10.767 37.544 -8.110 1.00 35.78 87 THR A O 1
ATOM 703 N N . PRO A 1 88 ? -11.299 39.254 -6.755 1.00 41.44 88 PRO A N 1
ATOM 704 C CA . PRO A 1 88 ? -12.740 39.195 -7.034 1.00 41.44 88 PRO A CA 1
ATOM 705 C C . PRO A 1 88 ? -13.137 39.494 -8.490 1.00 41.44 88 PRO A C 1
ATOM 707 O O . PRO A 1 88 ? -14.322 39.562 -8.798 1.00 41.44 88 PRO A O 1
ATOM 710 N N . GLU A 1 89 ? -12.183 39.706 -9.395 1.00 42.62 89 GLU A N 1
ATOM 711 C CA . GLU A 1 89 ? -12.434 40.337 -10.695 1.00 42.62 89 GLU A CA 1
ATOM 712 C C . GLU A 1 89 ? -12.666 39.348 -11.847 1.00 42.62 89 GLU A C 1
ATOM 714 O O . GLU A 1 89 ? -12.980 39.769 -12.956 1.00 42.62 89 GLU A O 1
ATOM 719 N N . MET A 1 90 ? -12.584 38.033 -11.610 1.00 38.50 90 MET A N 1
ATOM 720 C CA . MET A 1 90 ? -12.723 37.030 -12.682 1.00 38.50 90 MET A CA 1
ATOM 721 C C . MET A 1 90 ? -13.937 36.097 -12.548 1.00 38.50 90 MET A C 1
ATOM 723 O O . MET A 1 90 ? -14.022 35.082 -13.235 1.00 38.50 90 MET A O 1
ATOM 727 N N . THR A 1 91 ? -14.918 36.451 -11.713 1.00 42.94 91 THR A N 1
ATOM 728 C CA . THR A 1 91 ? -16.180 35.696 -11.550 1.00 42.94 91 THR A CA 1
ATOM 729 C C . THR A 1 91 ? -17.299 36.129 -12.509 1.00 42.94 91 THR A C 1
ATOM 731 O O . THR A 1 91 ? -18.398 35.585 -12.459 1.00 42.94 91 THR A O 1
ATOM 734 N N . GLY A 1 92 ? -17.036 37.068 -13.427 1.00 42.25 92 GLY A N 1
ATOM 735 C CA . GLY A 1 92 ? -18.056 37.609 -14.336 1.00 42.25 92 GLY A CA 1
ATOM 736 C C . GLY A 1 92 ? -18.324 36.823 -15.629 1.00 42.25 92 GLY A C 1
ATOM 737 O O . GLY A 1 92 ? -19.319 37.107 -16.289 1.00 42.25 92 GLY A O 1
ATOM 738 N N . VAL A 1 93 ? -17.469 35.870 -16.031 1.00 50.91 93 VAL A N 1
ATOM 739 C CA . VAL A 1 93 ? -17.523 35.289 -17.401 1.00 50.91 93 VAL A CA 1
ATOM 740 C C . VAL A 1 93 ? -17.665 33.764 -17.435 1.00 50.91 93 VAL A C 1
ATOM 742 O O . VAL A 1 93 ? -18.030 33.195 -18.461 1.00 50.91 93 VAL A O 1
ATOM 745 N N . VAL A 1 94 ? -17.461 33.075 -16.316 1.00 43.91 94 VAL A N 1
ATOM 746 C CA . VAL A 1 94 ? -17.635 31.621 -16.238 1.00 43.91 94 VAL A CA 1
ATOM 747 C C . VAL A 1 94 ? -18.671 31.372 -15.158 1.00 43.91 94 VAL A C 1
ATOM 749 O O . VAL A 1 94 ? -18.414 31.637 -13.989 1.00 43.91 94 VAL A O 1
ATOM 752 N N . GLY A 1 95 ? -19.877 30.976 -15.576 1.00 39.22 95 GLY A N 1
ATOM 753 C CA . GLY A 1 95 ? -21.027 30.797 -14.691 1.00 39.22 95 GLY A CA 1
ATOM 754 C C . GLY A 1 95 ? -20.718 29.946 -13.457 1.00 39.22 95 GLY A C 1
ATOM 755 O O . GLY A 1 95 ? -19.741 29.198 -13.434 1.00 39.22 95 GLY A O 1
ATOM 756 N N . LEU A 1 96 ? -21.577 30.082 -12.436 1.00 41.16 96 LEU A N 1
ATOM 757 C CA . LEU A 1 96 ? -21.503 29.362 -11.161 1.00 41.16 96 LEU A CA 1
ATOM 758 C C . LEU A 1 96 ? -20.976 27.936 -11.372 1.00 41.16 96 LEU A C 1
ATOM 760 O O . LEU A 1 96 ? -21.597 27.182 -12.130 1.00 41.16 96 LEU A O 1
ATOM 764 N N . PRO A 1 97 ? -19.856 27.549 -10.733 1.00 39.72 97 PRO A N 1
ATOM 765 C CA . PRO A 1 97 ? -19.341 26.207 -10.890 1.00 39.72 97 PRO A CA 1
ATOM 766 C C . PRO A 1 97 ? -20.442 25.250 -10.452 1.00 39.72 97 PRO A C 1
ATOM 768 O O . PRO A 1 97 ? -20.942 25.328 -9.326 1.00 39.72 97 PRO A O 1
ATOM 771 N N . VAL A 1 98 ? -20.846 24.383 -11.383 1.00 34.50 98 VAL A N 1
ATOM 772 C CA . VAL A 1 98 ? -21.762 23.278 -11.119 1.00 34.50 98 VAL A CA 1
ATOM 773 C C . VAL A 1 98 ? -21.245 22.599 -9.860 1.00 34.50 98 VAL A C 1
ATOM 775 O O . VAL A 1 98 ? -20.111 22.110 -9.843 1.00 34.50 98 VAL A O 1
ATOM 778 N N . ARG A 1 99 ? -22.045 22.623 -8.788 1.00 42.72 99 ARG A N 1
ATOM 779 C CA . ARG A 1 99 ? -21.785 21.828 -7.591 1.00 42.72 99 ARG A CA 1
ATOM 780 C C . ARG A 1 99 ? -21.880 20.372 -8.028 1.00 42.72 99 ARG A C 1
ATOM 782 O O . ARG A 1 99 ? -22.954 19.790 -7.978 1.00 42.72 99 ARG A O 1
ATOM 789 N N . ARG A 1 100 ? -20.774 19.822 -8.539 1.00 40.22 100 ARG A N 1
ATOM 790 C CA . ARG A 1 100 ? -20.619 18.380 -8.702 1.00 40.22 100 ARG A CA 1
ATOM 791 C C . ARG A 1 100 ? -20.888 17.804 -7.324 1.00 40.22 100 ARG A C 1
ATOM 793 O O . ARG A 1 100 ? -20.263 18.260 -6.361 1.00 40.22 100 ARG A O 1
ATOM 800 N N . ASP A 1 101 ? -21.871 16.916 -7.262 1.00 36.41 101 ASP A N 1
ATOM 801 C CA . ASP A 1 101 ? -22.312 16.208 -6.067 1.00 36.41 101 ASP A CA 1
ATOM 802 C C . ASP A 1 101 ? -21.126 15.951 -5.152 1.00 36.41 101 ASP A C 1
ATOM 804 O O . ASP A 1 101 ? -20.106 15.444 -5.620 1.00 36.41 101 ASP A O 1
ATOM 808 N N . ALA A 1 102 ? -21.236 16.426 -3.908 1.00 38.84 102 ALA A N 1
ATOM 809 C CA . ALA A 1 102 ? -20.159 16.534 -2.932 1.00 38.84 102 ALA A CA 1
ATOM 810 C C . ALA A 1 102 ? -19.190 15.350 -3.042 1.00 38.84 102 ALA A C 1
ATOM 812 O O . ALA A 1 102 ? -19.446 14.268 -2.519 1.00 38.84 102 ALA A O 1
ATOM 813 N N . ALA A 1 103 ? -18.101 15.569 -3.786 1.00 44.50 103 ALA A N 1
ATOM 814 C CA . ALA A 1 103 ? -17.079 14.574 -4.034 1.00 44.50 103 ALA A CA 1
ATOM 815 C C . ALA A 1 103 ? -16.595 14.113 -2.669 1.00 44.50 103 ALA A C 1
ATOM 817 O O . ALA A 1 103 ? -16.000 14.915 -1.953 1.00 44.50 103 ALA A O 1
ATOM 818 N N . ILE A 1 104 ? -16.909 12.874 -2.291 1.00 52.88 104 ILE A N 1
ATOM 819 C CA . ILE A 1 104 ? -16.614 12.379 -0.954 1.00 52.88 104 ILE A CA 1
ATOM 820 C C . ILE A 1 104 ? -15.101 12.481 -0.767 1.00 52.88 104 ILE A C 1
ATOM 822 O O . ILE A 1 104 ? -14.332 11.818 -1.462 1.00 52.88 104 ILE A O 1
ATOM 826 N N . THR A 1 105 ? -14.684 13.452 0.038 1.00 67.75 105 THR A N 1
ATOM 827 C CA . THR A 1 105 ? -13.345 14.041 0.010 1.00 67.75 105 THR A CA 1
ATOM 828 C C . THR A 1 105 ? -12.308 13.036 0.504 1.00 67.75 105 THR A C 1
ATOM 830 O O . THR A 1 105 ? -12.626 12.116 1.254 1.00 67.75 105 THR A O 1
ATOM 833 N N . GLY A 1 106 ? -11.036 13.205 0.122 1.00 71.56 106 GLY A N 1
ATOM 834 C CA . GLY A 1 106 ? -9.938 12.435 0.725 1.00 71.56 106 GLY A CA 1
ATOM 835 C C . GLY A 1 106 ? -9.928 12.507 2.260 1.00 71.56 106 GLY A C 1
ATOM 836 O O . GLY A 1 106 ? -9.508 11.570 2.927 1.00 71.56 106 GLY A O 1
ATOM 837 N N . GLU A 1 107 ? -10.467 13.593 2.815 1.00 76.56 107 GLU A N 1
ATOM 838 C CA . GLU A 1 107 ? -10.772 13.770 4.235 1.00 76.56 107 GLU A CA 1
ATOM 839 C C . GLU A 1 107 ? -11.744 12.717 4.784 1.00 76.56 107 GLU A C 1
ATOM 841 O O . GLU A 1 107 ? -11.404 12.061 5.758 1.00 76.56 107 GLU A O 1
ATOM 846 N N . ALA A 1 108 ? -12.874 12.452 4.123 1.00 81.75 108 ALA A N 1
ATOM 847 C CA . ALA A 1 108 ? -13.832 11.441 4.576 1.00 81.75 108 ALA A CA 1
ATOM 848 C C . ALA A 1 108 ? -13.215 10.033 4.642 1.00 81.75 108 ALA A C 1
ATOM 850 O O . ALA A 1 108 ? -13.487 9.273 5.571 1.00 81.75 108 ALA A O 1
ATOM 851 N N . LEU A 1 109 ? -12.347 9.690 3.682 1.00 85.81 109 LEU A N 1
ATOM 852 C CA . LEU A 1 109 ? -11.606 8.429 3.716 1.00 85.81 109 LEU A CA 1
ATOM 853 C C . LEU A 1 109 ? -10.631 8.389 4.902 1.00 85.81 109 LEU A C 1
ATOM 855 O O . LEU A 1 109 ? -10.588 7.390 5.616 1.00 85.81 109 LEU A O 1
ATOM 859 N N . ARG A 1 110 ? -9.873 9.469 5.140 1.00 87.38 110 ARG A N 1
ATOM 860 C CA . ARG A 1 110 ? -8.962 9.561 6.294 1.00 87.38 110 ARG A CA 1
ATOM 861 C C . ARG A 1 110 ? -9.726 9.465 7.609 1.00 87.38 110 ARG A C 1
ATOM 863 O O . ARG A 1 110 ? -9.290 8.736 8.488 1.00 87.38 110 ARG A O 1
ATOM 870 N N . ASP A 1 111 ? -10.861 10.139 7.727 1.00 87.12 111 ASP A N 1
ATOM 871 C CA . ASP A 1 111 ? -11.695 10.107 8.926 1.00 87.12 111 ASP A CA 1
ATOM 872 C C . ASP A 1 111 ? -12.259 8.711 9.179 1.00 87.12 111 ASP A C 1
ATOM 874 O O . ASP A 1 111 ? -12.284 8.263 10.320 1.00 87.12 111 ASP A O 1
ATOM 878 N N . LEU A 1 112 ? -12.678 7.994 8.132 1.00 89.75 112 LEU A N 1
ATOM 879 C CA . LEU A 1 112 ? -13.110 6.601 8.254 1.00 89.75 112 LEU A CA 1
ATOM 880 C C . LEU A 1 112 ? -11.972 5.694 8.720 1.00 89.75 112 LEU A C 1
ATOM 882 O O . LEU A 1 112 ? -12.176 4.894 9.628 1.00 89.75 112 LEU A O 1
ATOM 886 N N . VAL A 1 113 ? -10.785 5.837 8.131 1.00 91.31 113 VAL A N 1
ATOM 887 C CA . VAL A 1 113 ? -9.591 5.074 8.523 1.00 91.31 113 VAL A CA 1
ATOM 888 C C . VAL A 1 113 ? -9.210 5.373 9.978 1.00 91.31 113 VAL A C 1
ATOM 890 O O . VAL A 1 113 ? -8.963 4.456 10.754 1.00 91.31 113 VAL A O 1
ATOM 893 N N . LEU A 1 114 ? -9.237 6.644 10.379 1.00 91.38 114 LEU A N 1
ATOM 894 C CA . LEU A 1 114 ? -8.878 7.107 11.721 1.00 91.38 114 LEU A CA 1
ATOM 895 C C . LEU A 1 114 ? -9.924 6.803 12.797 1.00 91.38 114 LEU A C 1
ATOM 897 O O . LEU A 1 114 ? -9.674 7.135 13.952 1.00 91.38 114 LEU A O 1
ATOM 901 N N . ARG A 1 115 ? -11.074 6.199 12.471 1.00 90.81 115 ARG A N 1
ATOM 902 C CA . ARG A 1 115 ? -12.010 5.659 13.479 1.00 90.81 115 ARG A CA 1
ATOM 903 C C . ARG A 1 115 ? -11.543 4.332 14.059 1.00 90.81 115 ARG A C 1
ATOM 905 O O . ARG A 1 115 ? -12.027 3.948 15.117 1.00 90.81 115 ARG A O 1
ATOM 912 N N . HIS A 1 116 ? -10.646 3.638 13.365 1.00 90.62 116 HIS A N 1
ATOM 913 C CA . HIS A 1 116 ? -10.086 2.378 13.834 1.00 90.62 116 HIS A CA 1
ATOM 914 C C . HIS A 1 116 ? -8.959 2.640 14.826 1.00 90.62 116 HIS A C 1
ATOM 916 O O . HIS A 1 116 ? -8.227 3.624 14.700 1.00 90.62 116 HIS A O 1
ATOM 922 N N . ASP A 1 117 ? -8.845 1.769 15.824 1.00 89.88 117 ASP 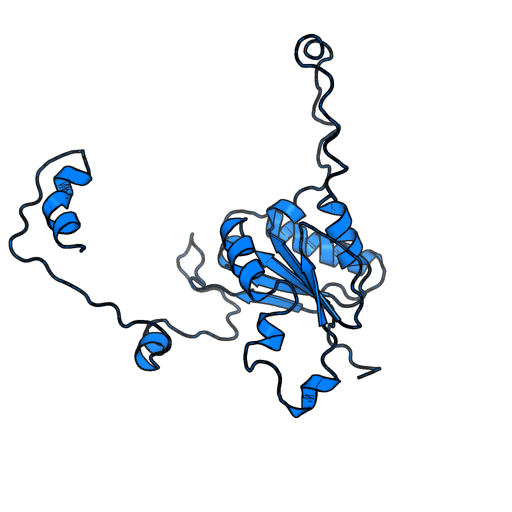A N 1
ATOM 923 C CA . ASP A 1 117 ? -7.826 1.896 16.868 1.00 89.88 117 ASP A CA 1
ATOM 924 C C . ASP A 1 117 ? -6.508 1.218 16.473 1.00 89.88 117 ASP A C 1
ATOM 926 O O . ASP A 1 117 ? -5.430 1.663 16.861 1.00 89.88 117 ASP A O 1
ATOM 930 N N . GLU A 1 118 ? -6.596 0.178 15.644 1.00 90.31 118 GLU A N 1
ATOM 931 C CA . GLU A 1 118 ? -5.464 -0.583 15.126 1.00 90.31 118 GLU A CA 1
ATOM 932 C C . GLU A 1 118 ? -5.423 -0.434 13.606 1.00 90.31 118 GLU A C 1
ATOM 934 O O . GLU A 1 118 ? -6.363 -0.827 12.914 1.00 90.31 118 GLU A O 1
ATOM 939 N N . LEU A 1 119 ? -4.338 0.130 13.076 1.00 94.00 119 LEU A N 1
ATOM 940 C CA . LEU A 1 119 ? -4.191 0.389 11.646 1.00 94.00 119 LEU A CA 1
ATOM 941 C C . LEU A 1 119 ? -2.850 -0.122 11.131 1.00 94.00 119 LEU A C 1
ATOM 943 O O . LEU A 1 119 ? -1.793 0.246 11.648 1.00 94.00 119 LEU A O 1
ATOM 947 N N . MET A 1 120 ? -2.903 -0.916 10.068 1.00 96.38 120 MET A N 1
ATOM 948 C CA . MET A 1 120 ? -1.744 -1.314 9.281 1.00 96.38 120 MET A CA 1
ATOM 949 C C . MET A 1 120 ? -1.743 -0.594 7.935 1.00 96.38 120 MET A C 1
ATOM 951 O O . MET A 1 120 ? -2.786 -0.479 7.291 1.00 96.38 120 MET A O 1
ATOM 955 N N . VAL A 1 121 ? -0.575 -0.136 7.493 1.00 96.69 121 VAL A N 1
ATOM 956 C CA . VAL A 1 121 ? -0.388 0.474 6.171 1.00 96.69 121 VAL A CA 1
ATOM 957 C C . VAL A 1 121 ? 0.389 -0.483 5.275 1.00 96.69 121 VAL A C 1
ATOM 959 O O . VAL A 1 121 ? 1.397 -1.051 5.688 1.00 96.69 121 VAL A O 1
ATOM 962 N N . ILE A 1 122 ? -0.080 -0.654 4.045 1.00 96.81 122 ILE A N 1
ATOM 963 C CA . ILE A 1 122 ? 0.579 -1.444 3.007 1.00 96.81 122 ILE A CA 1
ATOM 964 C C . ILE A 1 122 ? 0.767 -0.536 1.797 1.00 96.81 122 ILE A C 1
ATOM 966 O O . ILE A 1 122 ? -0.206 -0.022 1.243 1.00 96.81 122 ILE A O 1
ATOM 970 N N . ASN A 1 123 ? 2.009 -0.325 1.385 1.00 95.19 123 ASN A N 1
ATOM 971 C CA . ASN A 1 123 ? 2.329 0.493 0.223 1.00 95.19 123 ASN A CA 1
ATOM 972 C C . ASN A 1 123 ? 2.696 -0.410 -0.954 1.00 95.19 123 ASN A C 1
ATOM 974 O O . ASN A 1 123 ? 3.600 -1.239 -0.842 1.00 95.19 123 ASN A O 1
ATOM 978 N N . ASP A 1 124 ? 2.012 -0.223 -2.080 1.00 94.19 124 ASP A N 1
ATOM 979 C CA . ASP A 1 124 ? 2.390 -0.841 -3.350 1.00 94.19 124 ASP A CA 1
ATOM 980 C C . ASP A 1 124 ? 3.336 0.085 -4.124 1.00 94.19 124 ASP A C 1
ATOM 982 O O . ASP A 1 124 ? 3.239 1.310 -4.017 1.00 94.19 124 ASP A O 1
ATOM 986 N N . GLU A 1 125 ? 4.270 -0.488 -4.881 1.00 90.62 125 GLU A N 1
ATOM 987 C CA . GLU A 1 125 ? 5.378 0.237 -5.523 1.00 90.62 125 GLU A CA 1
ATOM 988 C C . GLU A 1 125 ? 6.113 1.184 -4.548 1.00 90.62 125 GLU A C 1
ATOM 990 O O . GLU A 1 125 ? 6.431 2.341 -4.849 1.00 90.62 125 GLU A O 1
ATOM 995 N N . GLY A 1 126 ? 6.409 0.678 -3.346 1.00 87.31 126 GLY A N 1
ATOM 996 C CA . GLY A 1 126 ? 6.962 1.432 -2.215 1.00 87.31 126 GLY A CA 1
ATOM 997 C C . GLY A 1 126 ? 8.293 2.140 -2.493 1.00 87.31 126 GLY A C 1
ATOM 998 O O . GLY A 1 126 ? 8.687 3.031 -1.745 1.00 87.31 126 GLY A O 1
ATOM 999 N N . HIS A 1 127 ? 8.969 1.852 -3.611 1.00 87.38 127 HIS A N 1
ATOM 1000 C CA . HIS A 1 127 ? 10.134 2.634 -4.033 1.00 87.38 127 HIS A CA 1
ATOM 1001 C C . HIS A 1 127 ? 9.813 4.124 -4.252 1.00 87.38 127 HIS A C 1
ATOM 1003 O O . HIS A 1 127 ? 10.709 4.962 -4.121 1.00 87.38 127 HIS A O 1
ATOM 1009 N N . HIS A 1 128 ? 8.554 4.474 -4.537 1.00 83.31 128 HIS A N 1
ATOM 1010 C CA . HIS A 1 128 ? 8.103 5.864 -4.642 1.00 83.31 128 HIS A CA 1
ATOM 1011 C C . HIS A 1 128 ? 8.160 6.616 -3.303 1.00 83.31 128 HIS A C 1
ATOM 1013 O O . HIS A 1 128 ? 8.425 7.822 -3.297 1.00 83.31 128 HIS A O 1
ATOM 1019 N N . LEU A 1 129 ? 8.003 5.913 -2.173 1.00 80.88 129 LEU A N 1
ATOM 1020 C CA . LEU A 1 129 ? 8.121 6.488 -0.828 1.00 80.88 129 LEU A CA 1
ATOM 1021 C C . LEU A 1 129 ? 9.534 7.032 -0.567 1.00 80.88 129 LEU A C 1
ATOM 1023 O O . LEU A 1 129 ? 9.710 8.007 0.162 1.00 80.88 129 LEU A O 1
ATOM 1027 N N . HIS A 1 130 ? 10.546 6.417 -1.185 1.00 75.56 130 HIS A N 1
ATOM 1028 C CA . HIS A 1 130 ? 11.948 6.691 -0.892 1.00 75.56 130 HIS A CA 1
ATOM 1029 C C . HIS A 1 130 ? 12.576 7.832 -1.696 1.00 75.56 130 HIS A C 1
ATOM 1031 O O . HIS A 1 130 ? 13.714 8.184 -1.372 1.00 75.56 130 HIS A O 1
ATOM 1037 N N . ASN A 1 131 ? 11.926 8.407 -2.725 1.00 66.19 131 ASN A N 1
ATOM 1038 C CA . ASN A 1 131 ? 12.606 9.476 -3.471 1.00 66.19 131 ASN A CA 1
ATOM 1039 C C . ASN A 1 131 ? 11.828 10.675 -4.025 1.00 66.19 131 ASN A C 1
ATOM 1041 O O . ASN A 1 131 ? 12.501 11.677 -4.237 1.00 66.19 131 ASN A O 1
ATOM 1045 N N . GLU A 1 132 ? 10.509 10.702 -4.232 1.00 53.62 132 GLU A N 1
ATOM 1046 C CA . GLU A 1 132 ? 9.920 11.895 -4.897 1.00 53.62 132 GLU A CA 1
ATOM 1047 C C . GLU A 1 132 ? 8.627 12.459 -4.313 1.00 53.62 132 GLU A C 1
ATOM 1049 O O . GLU A 1 132 ? 8.200 13.516 -4.751 1.00 53.62 132 GLU A O 1
ATOM 1054 N N . ASP A 1 133 ? 8.093 11.912 -3.224 1.00 57.53 133 ASP A N 1
ATOM 1055 C CA . ASP A 1 133 ? 6.998 12.562 -2.504 1.00 57.53 133 ASP A CA 1
ATOM 1056 C C . ASP A 1 133 ? 7.158 12.378 -0.996 1.00 57.53 133 ASP A C 1
ATOM 1058 O O . ASP A 1 133 ? 6.537 11.514 -0.379 1.00 57.53 133 ASP A O 1
ATOM 1062 N N . LEU A 1 134 ? 7.910 13.284 -0.356 1.00 66.81 134 LEU A N 1
ATOM 1063 C CA . LEU A 1 134 ? 7.848 13.496 1.102 1.00 66.81 134 LEU A CA 1
ATOM 1064 C C . LEU A 1 134 ? 6.397 13.560 1.604 1.00 66.81 134 LEU A C 1
ATOM 1066 O O . LEU A 1 134 ? 6.141 13.285 2.768 1.00 66.81 134 LEU A O 1
ATOM 1070 N N . GLN A 1 135 ? 5.455 13.932 0.735 1.00 76.69 135 GLN A N 1
ATOM 1071 C CA . GLN A 1 135 ? 4.030 13.947 1.018 1.00 76.69 135 GLN A CA 1
ATOM 1072 C C . GLN A 1 135 ? 3.473 12.559 1.351 1.00 76.69 135 GLN A C 1
ATOM 1074 O O . GLN A 1 135 ? 2.691 12.468 2.290 1.00 76.69 135 GLN A O 1
ATOM 1079 N N . TRP A 1 136 ? 3.889 11.479 0.678 1.00 86.56 136 TRP A N 1
ATOM 1080 C CA . TRP A 1 136 ? 3.433 10.124 1.024 1.00 86.56 136 TRP A CA 1
ATOM 1081 C C . TRP A 1 136 ? 3.883 9.771 2.436 1.00 86.56 136 TRP A C 1
ATOM 1083 O O . TRP A 1 136 ? 3.068 9.435 3.295 1.00 86.56 136 TRP A O 1
ATOM 1093 N N . HIS A 1 137 ? 5.171 9.962 2.715 1.00 87.38 137 HIS A N 1
ATOM 1094 C CA . HIS A 1 137 ? 5.712 9.759 4.051 1.00 87.38 137 HIS A CA 1
ATOM 1095 C C . HIS A 1 137 ? 4.987 10.626 5.096 1.00 87.38 137 HIS A C 1
ATOM 1097 O O . HIS A 1 137 ? 4.566 10.117 6.130 1.00 87.38 137 HIS A O 1
ATOM 1103 N N . LYS A 1 138 ? 4.740 11.909 4.798 1.00 86.81 138 LYS A N 1
ATOM 1104 C CA . LYS A 1 138 ? 3.982 12.828 5.665 1.00 86.81 138 LYS A CA 1
ATOM 1105 C C . LYS A 1 138 ? 2.545 12.378 5.907 1.00 86.81 138 LYS A C 1
ATOM 1107 O O . LYS A 1 138 ? 2.037 12.597 6.998 1.00 86.81 138 LYS A O 1
ATOM 1112 N N . VAL A 1 139 ? 1.882 11.771 4.924 1.00 88.38 139 VAL A N 1
ATOM 1113 C CA . VAL A 1 139 ? 0.542 11.199 5.108 1.00 88.38 139 VAL A CA 1
ATOM 1114 C C . VAL A 1 139 ? 0.594 10.075 6.133 1.00 88.38 139 VAL A C 1
ATOM 1116 O O . VAL A 1 139 ? -0.218 10.068 7.054 1.00 88.38 139 VAL A O 1
ATOM 1119 N N . ILE A 1 140 ? 1.548 9.154 6.001 1.00 91.69 140 ILE A N 1
ATOM 1120 C CA . ILE A 1 140 ? 1.683 8.010 6.910 1.00 91.69 140 ILE A CA 1
ATOM 1121 C C . ILE A 1 140 ? 2.031 8.489 8.325 1.00 91.69 140 ILE A C 1
ATOM 1123 O O . ILE A 1 140 ? 1.364 8.093 9.281 1.00 91.69 140 ILE A O 1
ATOM 1127 N N . VAL A 1 141 ? 2.998 9.403 8.457 1.00 91.75 141 VAL A N 1
ATOM 1128 C CA . VAL A 1 141 ? 3.343 10.037 9.741 1.00 91.75 141 VAL A CA 1
ATOM 1129 C C . VAL A 1 141 ? 2.139 10.781 10.320 1.00 91.75 141 VAL A C 1
ATOM 1131 O O . VAL A 1 141 ? 1.806 10.605 11.482 1.00 91.75 141 VAL A O 1
ATOM 1134 N N . GLY A 1 142 ? 1.396 11.529 9.504 1.00 91.50 142 GLY A N 1
ATOM 1135 C CA . GLY A 1 142 ? 0.196 12.232 9.954 1.00 91.50 142 GLY A CA 1
ATOM 1136 C C . GLY A 1 142 ? -0.923 11.298 10.425 1.00 91.50 142 GLY A C 1
ATOM 1137 O O . GLY A 1 142 ? -1.670 11.656 11.334 1.00 91.50 142 GLY A O 1
ATOM 1138 N N . LEU A 1 143 ? -1.059 10.103 9.842 1.00 93.06 143 LEU A N 1
ATOM 1139 C CA . LEU A 1 143 ? -1.971 9.074 10.352 1.00 93.06 143 LEU A CA 1
ATOM 1140 C C . LEU A 1 143 ? -1.482 8.531 11.699 1.00 93.06 143 LEU A C 1
ATOM 1142 O O . LEU A 1 143 ? -2.278 8.429 12.632 1.00 93.06 143 LEU A O 1
ATOM 1146 N N . HIS A 1 144 ? -0.185 8.239 11.813 1.00 95.44 144 HIS A N 1
ATOM 1147 C CA . HIS A 1 144 ? 0.446 7.791 13.053 1.00 95.44 144 HIS A CA 1
ATOM 1148 C C . HIS A 1 144 ? 0.242 8.800 14.195 1.00 95.44 144 HIS A C 1
ATOM 1150 O O . HIS A 1 144 ? -0.301 8.441 15.240 1.00 95.44 144 HIS A O 1
ATOM 1156 N N . ASP A 1 145 ? 0.572 10.071 13.962 1.00 95.06 145 ASP A N 1
ATOM 1157 C CA . ASP A 1 145 ? 0.463 11.150 14.948 1.00 95.06 145 ASP A CA 1
ATOM 1158 C C . ASP A 1 145 ? -0.989 11.380 15.385 1.00 95.06 145 ASP A C 1
ATOM 1160 O O . ASP A 1 145 ? -1.266 11.607 16.562 1.00 95.06 145 ASP A O 1
ATOM 1164 N N . LYS A 1 146 ? -1.953 11.293 14.457 1.00 93.94 146 LYS A N 1
ATOM 1165 C CA . LYS A 1 146 ? -3.381 11.433 14.785 1.00 93.94 146 LYS A CA 1
ATOM 1166 C C . LYS A 1 146 ? -3.897 10.285 15.646 1.00 93.94 146 LYS A C 1
ATOM 1168 O O . LYS A 1 146 ? -4.711 10.528 16.536 1.00 93.94 146 LYS A O 1
ATOM 1173 N N . LEU A 1 147 ? -3.440 9.057 15.405 1.00 94.25 147 LEU A N 1
ATOM 1174 C CA . LEU A 1 147 ? -3.763 7.917 16.266 1.00 94.25 147 LEU A CA 1
ATOM 1175 C C . LEU A 1 147 ? -3.150 8.109 17.660 1.00 94.25 147 LEU A C 1
ATOM 1177 O O . LEU A 1 147 ? -3.854 7.961 18.659 1.00 94.25 147 LEU A O 1
ATOM 1181 N N . GLN A 1 148 ? -1.892 8.547 17.742 1.00 95.50 148 GLN A N 1
ATOM 1182 C CA . GLN A 1 148 ? -1.254 8.870 19.023 1.00 95.50 148 GLN A CA 1
ATOM 1183 C C . GLN A 1 148 ? -1.948 10.012 19.769 1.00 95.50 148 GLN A C 1
ATOM 1185 O O . GLN A 1 148 ? -2.150 9.927 20.979 1.00 95.50 148 GLN A O 1
ATOM 1190 N N . GLY A 1 149 ? -2.412 11.039 19.057 1.00 94.62 149 GLY A N 1
ATOM 1191 C CA . GLY A 1 149 ? -3.204 12.132 19.624 1.00 94.62 149 GLY A CA 1
ATOM 1192 C C . GLY A 1 149 ? -4.541 11.683 20.228 1.00 94.62 149 GLY A C 1
ATOM 1193 O O . GLY A 1 149 ? -5.076 12.368 21.097 1.00 94.62 149 GLY A O 1
ATOM 1194 N N . ARG A 1 150 ? -5.067 10.518 19.821 1.00 93.88 150 ARG A N 1
ATOM 1195 C CA . ARG A 1 150 ? -6.244 9.866 20.429 1.00 93.88 150 ARG A CA 1
ATOM 1196 C C . ARG A 1 150 ? -5.893 8.997 21.648 1.00 93.88 150 ARG A C 1
ATOM 1198 O O . ARG A 1 150 ? -6.790 8.390 22.223 1.00 93.88 150 ARG A O 1
ATOM 1205 N N . GLY A 1 151 ? -4.621 8.930 22.043 1.00 93.25 151 GLY A N 1
ATOM 1206 C CA . GLY A 1 151 ? -4.130 8.078 23.130 1.00 93.25 151 GLY A CA 1
ATOM 1207 C C . GLY A 1 151 ? -3.845 6.629 22.720 1.00 93.25 151 GLY A C 1
ATOM 1208 O O . GLY A 1 151 ? -3.704 5.775 23.592 1.00 93.25 151 GLY A O 1
ATOM 1209 N N . LEU A 1 152 ? -3.776 6.340 21.416 1.00 92.75 152 LEU A N 1
ATOM 1210 C CA . LEU A 1 152 ? -3.460 5.011 20.885 1.00 92.75 152 LEU A CA 1
ATOM 1211 C C . LEU A 1 152 ? -1.948 4.861 20.621 1.00 92.75 152 LEU A C 1
ATOM 1213 O O . LEU A 1 152 ? -1.244 5.864 20.527 1.00 92.75 152 LEU A O 1
ATOM 1217 N N . PRO A 1 153 ? -1.417 3.637 20.443 1.00 91.75 153 PRO A N 1
ATOM 1218 C CA . PRO A 1 153 ? 0.013 3.429 20.174 1.00 91.75 153 PRO A CA 1
ATOM 1219 C C . PRO A 1 153 ? 0.516 4.032 18.846 1.00 91.75 153 PRO A C 1
ATOM 1221 O O . PRO A 1 153 ? 1.711 4.299 18.702 1.00 91.75 153 PRO A O 1
ATOM 1224 N N . GLY A 1 154 ? -0.385 4.258 17.883 1.00 93.69 154 GLY A N 1
ATOM 1225 C CA . GLY A 1 154 ? -0.069 4.682 16.518 1.00 93.69 154 GLY A CA 1
ATOM 1226 C C . GLY A 1 154 ? -0.372 3.584 15.494 1.00 93.69 154 GLY A C 1
ATOM 1227 O O . GLY A 1 154 ? -1.206 2.712 15.730 1.00 93.69 154 GLY A O 1
ATOM 1228 N N . LEU A 1 155 ? 0.304 3.630 14.343 1.00 94.88 155 LEU A N 1
ATOM 1229 C CA . LEU A 1 155 ? 0.260 2.546 13.352 1.00 94.88 155 LEU A CA 1
ATOM 1230 C C . LEU A 1 155 ? 0.835 1.249 13.935 1.00 94.88 155 LEU A C 1
ATOM 1232 O O . LEU A 1 155 ? 1.921 1.262 14.509 1.00 94.88 155 LEU A O 1
ATOM 1236 N N . ALA A 1 156 ? 0.137 0.133 13.729 1.00 94.44 156 ALA A N 1
ATOM 1237 C CA . ALA A 1 156 ? 0.578 -1.187 14.173 1.00 94.44 156 ALA A CA 1
ATOM 1238 C C . ALA A 1 156 ? 1.757 -1.708 13.336 1.00 94.44 156 ALA A C 1
ATOM 1240 O O . ALA A 1 156 ? 2.673 -2.333 13.864 1.00 94.44 156 ALA A O 1
ATOM 1241 N N . CYS A 1 157 ? 1.730 -1.464 12.023 1.00 93.25 157 CYS A N 1
ATOM 1242 C CA . CYS A 1 157 ? 2.781 -1.865 11.093 1.00 93.25 157 CYS A CA 1
ATOM 1243 C C . CYS A 1 157 ? 2.684 -1.062 9.784 1.00 93.25 157 CYS A C 1
ATOM 1245 O O . CYS A 1 157 ? 1.594 -0.642 9.386 1.00 93.25 157 CYS A O 1
ATOM 1247 N N . GLN A 1 158 ? 3.820 -0.887 9.110 1.00 94.00 158 GLN A N 1
ATOM 1248 C CA . GLN A 1 158 ? 3.911 -0.432 7.727 1.00 94.00 158 GLN A CA 1
ATOM 1249 C C . GLN A 1 158 ? 4.722 -1.461 6.934 1.00 94.00 158 GLN A C 1
ATOM 1251 O O . GLN A 1 158 ? 5.832 -1.791 7.345 1.00 94.00 158 GLN A O 1
ATOM 1256 N N . LEU A 1 159 ? 4.190 -1.934 5.806 1.00 94.94 159 LEU A N 1
ATOM 1257 C CA . LEU A 1 159 ? 4.910 -2.801 4.870 1.00 94.94 159 LEU A CA 1
ATOM 1258 C C . LEU A 1 159 ? 4.961 -2.176 3.479 1.00 94.94 159 LEU A C 1
ATOM 1260 O O . LEU A 1 159 ? 3.941 -1.721 2.961 1.00 94.94 159 LEU A O 1
ATOM 1264 N N . ASP A 1 160 ? 6.137 -2.226 2.862 1.00 94.00 160 ASP A N 1
ATOM 1265 C CA . ASP A 1 160 ? 6.381 -1.684 1.530 1.00 94.00 160 ASP A CA 1
ATOM 1266 C C . ASP A 1 160 ? 6.686 -2.830 0.556 1.00 94.00 160 ASP A C 1
ATOM 1268 O O . ASP A 1 160 ? 7.622 -3.605 0.764 1.00 94.00 160 ASP A O 1
ATOM 1272 N N . PHE A 1 161 ? 5.909 -2.927 -0.522 1.00 94.81 161 PHE A N 1
ATOM 1273 C CA . PHE A 1 161 ? 6.113 -3.889 -1.605 1.00 94.81 161 PHE A CA 1
ATOM 1274 C C . PHE A 1 161 ? 6.651 -3.163 -2.832 1.00 94.81 161 PHE A C 1
ATOM 1276 O O . PHE A 1 161 ? 6.137 -2.120 -3.227 1.00 94.81 161 PHE A O 1
ATOM 1283 N N . THR A 1 162 ? 7.717 -3.680 -3.439 1.00 92.31 162 THR A N 1
ATOM 1284 C CA . THR A 1 162 ? 8.315 -3.062 -4.627 1.00 92.31 162 THR A CA 1
ATOM 1285 C C . THR A 1 162 ? 9.127 -4.070 -5.427 1.00 92.31 162 THR A C 1
ATOM 1287 O O . THR A 1 162 ? 9.858 -4.879 -4.861 1.00 92.31 162 THR A O 1
ATOM 1290 N N . ALA A 1 163 ? 9.055 -3.977 -6.755 1.00 91.69 163 ALA A N 1
ATOM 1291 C CA . ALA A 1 163 ? 9.915 -4.748 -7.653 1.00 91.69 163 ALA A CA 1
ATOM 1292 C C . ALA A 1 163 ? 11.329 -4.146 -7.788 1.00 91.69 163 ALA A C 1
ATOM 1294 O O . ALA A 1 163 ? 12.243 -4.787 -8.308 1.00 91.69 163 ALA A O 1
ATOM 1295 N N . THR A 1 164 ? 11.529 -2.905 -7.335 1.00 90.25 164 THR A N 1
ATOM 1296 C CA . THR A 1 164 ? 12.800 -2.179 -7.462 1.00 90.25 164 THR A CA 1
ATOM 1297 C C . THR A 1 164 ? 13.239 -1.603 -6.111 1.00 90.25 164 THR A C 1
ATOM 1299 O O . THR A 1 164 ? 13.144 -0.390 -5.901 1.00 90.25 164 THR A O 1
ATOM 1302 N N . PRO A 1 165 ? 13.725 -2.436 -5.168 1.00 90.69 165 PRO A N 1
ATOM 1303 C CA . PRO A 1 165 ? 14.062 -2.018 -3.805 1.00 90.69 165 PRO A CA 1
ATOM 1304 C C . PRO A 1 165 ? 15.417 -1.290 -3.733 1.00 90.69 165 PRO A C 1
ATOM 1306 O O . PRO A 1 165 ? 16.318 -1.701 -3.006 1.00 90.69 165 PRO A O 1
ATOM 1309 N N . LYS A 1 166 ? 15.604 -0.233 -4.532 1.00 89.19 166 LYS A N 1
ATOM 1310 C CA . LYS A 1 166 ? 16.858 0.526 -4.637 1.00 89.19 166 LYS A CA 1
ATOM 1311 C C . LYS A 1 166 ? 16.630 2.015 -4.413 1.00 89.19 166 LYS A C 1
ATOM 1313 O O . LYS A 1 166 ? 15.708 2.609 -4.969 1.00 89.19 166 LYS A O 1
ATOM 1318 N N . TYR A 1 167 ? 17.531 2.649 -3.668 1.00 86.19 167 TYR A N 1
ATOM 1319 C CA . TYR A 1 167 ? 17.583 4.104 -3.559 1.00 86.19 167 TYR A CA 1
ATOM 1320 C C . TYR A 1 167 ? 18.007 4.694 -4.905 1.00 86.19 167 TYR A C 1
ATOM 1322 O O . TYR A 1 167 ? 19.116 4.427 -5.363 1.00 86.19 167 TYR A O 1
ATOM 1330 N N . GLN A 1 168 ? 17.182 5.536 -5.536 1.00 80.81 168 GLN A N 1
ATOM 1331 C CA . GLN A 1 168 ? 17.502 5.996 -6.898 1.00 80.81 168 GLN A CA 1
ATOM 1332 C C . GLN A 1 168 ? 18.790 6.845 -6.954 1.00 80.81 168 GLN A C 1
ATOM 1334 O O . GLN A 1 168 ? 19.471 6.851 -7.972 1.00 80.81 168 GLN A O 1
ATOM 1339 N N . LYS A 1 169 ? 19.158 7.535 -5.859 1.00 79.62 169 LYS A N 1
ATOM 1340 C CA . LYS A 1 169 ? 20.378 8.365 -5.797 1.00 79.62 169 LYS A CA 1
ATOM 1341 C C . LYS A 1 169 ? 21.665 7.562 -5.614 1.00 79.62 169 LYS A C 1
ATOM 1343 O O . LYS A 1 169 ? 22.681 7.905 -6.204 1.00 79.62 169 LYS A O 1
ATOM 1348 N N . THR A 1 170 ? 21.647 6.544 -4.756 1.00 83.69 170 THR A N 1
ATOM 1349 C CA . THR A 1 170 ? 22.857 5.779 -4.401 1.00 83.69 170 THR A CA 1
ATOM 1350 C C . THR A 1 170 ? 22.941 4.440 -5.129 1.00 83.69 170 THR A C 1
ATOM 1352 O O . THR A 1 170 ? 24.004 3.831 -5.153 1.00 83.69 170 THR A O 1
ATOM 1355 N N . GLY A 1 171 ? 21.831 3.953 -5.692 1.00 85.00 171 GLY A N 1
ATOM 1356 C CA . GLY A 1 171 ? 21.707 2.637 -6.321 1.00 85.00 171 GLY A CA 1
ATOM 1357 C C . GLY A 1 171 ? 21.729 1.458 -5.342 1.00 85.00 171 GLY A C 1
ATOM 1358 O O . GLY A 1 171 ? 21.496 0.323 -5.759 1.00 85.00 171 GLY A O 1
ATOM 1359 N N . GLY A 1 172 ? 21.997 1.711 -4.057 1.00 87.94 172 GLY A N 1
ATOM 1360 C CA . GLY A 1 172 ? 22.019 0.694 -3.010 1.00 87.94 172 GLY A CA 1
ATOM 1361 C C . GLY A 1 172 ? 20.623 0.166 -2.695 1.00 87.94 172 GLY A C 1
ATOM 1362 O O . GLY A 1 172 ? 19.632 0.873 -2.883 1.00 87.94 172 GLY A O 1
ATOM 1363 N N . LEU A 1 173 ? 20.558 -1.071 -2.203 1.00 89.06 173 LEU A N 1
ATOM 1364 C CA . LEU A 1 173 ? 19.312 -1.675 -1.739 1.00 89.06 173 LEU A CA 1
ATOM 1365 C C . LEU A 1 173 ? 18.759 -0.945 -0.510 1.00 89.06 173 LEU A C 1
ATOM 1367 O O . LEU A 1 173 ? 19.520 -0.351 0.263 1.00 89.06 173 LEU A O 1
ATOM 1371 N N . PHE A 1 174 ? 17.442 -1.013 -0.316 1.00 89.06 174 PHE A N 1
ATOM 1372 C CA . PHE A 1 174 ? 16.822 -0.586 0.937 1.00 89.06 174 PHE A CA 1
ATOM 1373 C C . PHE A 1 174 ? 17.362 -1.403 2.114 1.00 89.06 174 PHE A C 1
ATOM 1375 O O . PHE A 1 174 ? 17.711 -2.573 1.974 1.00 89.06 174 PHE A O 1
ATOM 1382 N N . ARG A 1 175 ? 17.483 -0.762 3.279 1.00 86.12 175 ARG A N 1
ATOM 1383 C CA . ARG A 1 175 ? 18.131 -1.375 4.449 1.00 86.12 175 ARG A CA 1
ATOM 1384 C C . ARG A 1 175 ? 17.298 -2.482 5.094 1.00 86.12 175 ARG A C 1
ATOM 1386 O O . ARG A 1 175 ? 17.866 -3.449 5.582 1.00 86.12 175 ARG A O 1
ATOM 1393 N N . GLU A 1 176 ? 15.980 -2.327 5.110 1.00 88.19 176 GLU A N 1
ATOM 1394 C CA . GLU A 1 176 ? 15.050 -3.141 5.905 1.00 88.19 176 GLU A CA 1
ATOM 1395 C C . GLU A 1 176 ? 14.244 -4.094 5.014 1.00 88.19 176 GLU A C 1
ATOM 1397 O O . GLU A 1 176 ? 13.025 -4.203 5.111 1.00 88.19 176 GLU A O 1
ATOM 1402 N N . ILE A 1 177 ? 14.933 -4.783 4.103 1.00 91.69 177 ILE A N 1
ATOM 1403 C CA . ILE A 1 177 ? 14.308 -5.813 3.271 1.00 91.69 177 ILE A CA 1
ATOM 1404 C C . ILE A 1 177 ? 14.138 -7.073 4.123 1.00 91.69 177 ILE A C 1
ATOM 1406 O O . ILE A 1 177 ? 15.118 -7.713 4.498 1.00 91.69 177 ILE A O 1
ATOM 1410 N N . VAL A 1 178 ? 12.887 -7.417 4.434 1.00 94.12 178 VAL A N 1
ATOM 1411 C CA . VAL A 1 178 ? 12.547 -8.617 5.219 1.00 94.12 178 VAL A CA 1
ATOM 1412 C C . VAL A 1 178 ? 12.544 -9.869 4.341 1.00 94.12 178 VAL A C 1
ATOM 1414 O O . V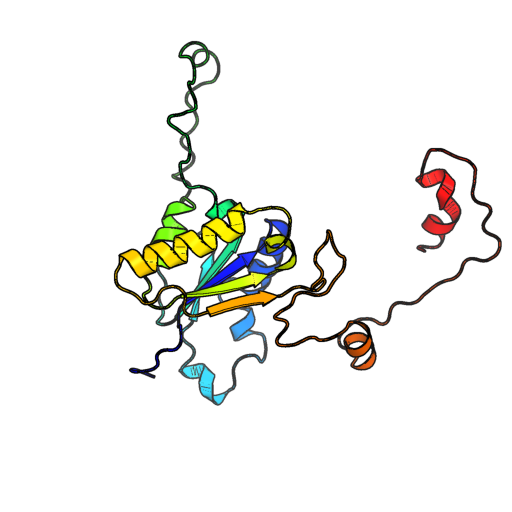AL A 1 178 ? 12.999 -10.928 4.763 1.00 94.12 178 VAL A O 1
ATOM 1417 N N . VAL A 1 179 ? 12.041 -9.742 3.111 1.00 94.50 179 VAL A N 1
ATOM 1418 C CA . VAL A 1 179 ? 11.963 -10.816 2.116 1.00 94.50 179 VAL A CA 1
ATOM 1419 C C . VAL A 1 179 ? 12.318 -10.233 0.754 1.00 94.50 179 VAL A C 1
ATOM 1421 O O . VAL A 1 179 ? 11.828 -9.164 0.397 1.00 94.50 179 VAL A O 1
ATOM 1424 N N . ASP A 1 180 ? 13.148 -10.948 -0.003 1.00 92.50 180 ASP A N 1
ATOM 1425 C CA . ASP A 1 180 ? 13.451 -10.648 -1.402 1.00 92.50 180 ASP A CA 1
ATOM 1426 C C . ASP A 1 180 ? 13.197 -11.895 -2.253 1.00 92.50 180 ASP A C 1
ATOM 1428 O O . ASP A 1 180 ? 13.536 -13.011 -1.849 1.00 92.50 180 ASP A O 1
ATOM 1432 N N . TYR A 1 181 ? 12.595 -11.704 -3.424 1.00 93.88 181 TYR A N 1
ATOM 1433 C CA . TYR A 1 181 ? 12.330 -12.764 -4.392 1.00 93.88 181 TYR A CA 1
ATOM 1434 C C . TYR A 1 181 ? 12.816 -12.308 -5.776 1.00 93.88 181 TYR A C 1
ATOM 1436 O O . TYR A 1 181 ? 12.074 -11.659 -6.521 1.00 93.88 181 TYR A O 1
ATOM 1444 N N . PRO A 1 182 ? 14.091 -12.586 -6.116 1.00 92.25 182 PRO A N 1
ATOM 1445 C CA . PRO A 1 182 ? 14.717 -12.048 -7.317 1.00 92.25 182 PRO A CA 1
ATOM 1446 C C . PRO A 1 182 ? 14.032 -12.506 -8.608 1.00 92.25 182 PRO A C 1
ATOM 1448 O O . PRO A 1 182 ? 13.602 -13.652 -8.727 1.00 92.25 182 PRO A O 1
ATOM 1451 N N . LEU A 1 183 ? 14.046 -11.649 -9.637 1.00 90.94 183 LEU A N 1
ATOM 1452 C CA . LEU A 1 183 ? 13.471 -11.968 -10.952 1.00 90.94 183 LEU A CA 1
ATOM 1453 C C . LEU A 1 183 ? 14.038 -13.264 -11.558 1.00 90.94 183 LEU A C 1
ATOM 1455 O O . LEU A 1 183 ? 13.296 -14.013 -12.182 1.00 90.94 183 LEU A O 1
ATOM 1459 N N . ALA A 1 184 ? 15.332 -13.541 -11.364 1.00 91.12 184 ALA A N 1
ATOM 1460 C CA . ALA A 1 184 ? 15.956 -14.779 -11.836 1.00 91.12 184 ALA A CA 1
ATOM 1461 C C . ALA A 1 184 ? 15.295 -16.021 -11.213 1.00 91.12 184 ALA A C 1
ATOM 1463 O O . ALA A 1 184 ? 14.905 -16.930 -11.937 1.00 91.12 184 ALA A O 1
ATOM 1464 N N . GLN A 1 185 ? 15.067 -15.998 -9.896 1.00 94.31 185 GLN A N 1
ATOM 1465 C CA . GLN A 1 185 ? 14.373 -17.074 -9.188 1.00 94.31 185 GLN A CA 1
ATOM 1466 C C . GLN A 1 185 ? 12.924 -17.215 -9.675 1.00 94.31 185 GLN A C 1
ATOM 1468 O O . GLN A 1 185 ? 12.465 -18.322 -9.931 1.00 94.31 185 GLN A O 1
ATOM 1473 N N . ALA A 1 186 ? 12.225 -16.097 -9.894 1.00 94.06 186 ALA A N 1
ATOM 1474 C CA . ALA A 1 186 ? 10.863 -16.105 -10.429 1.00 94.06 186 ALA A CA 1
ATOM 1475 C C . ALA A 1 186 ? 10.761 -16.741 -11.829 1.00 94.06 186 ALA A C 1
ATOM 1477 O O . ALA A 1 186 ? 9.738 -17.348 -12.165 1.00 94.06 186 ALA A O 1
ATOM 1478 N N . VAL A 1 187 ? 11.799 -16.576 -12.659 1.00 93.00 187 VAL A N 1
ATOM 1479 C CA . VAL A 1 187 ? 11.909 -17.212 -13.980 1.00 93.00 187 VAL A CA 1
ATOM 1480 C C . VAL A 1 187 ? 12.183 -18.709 -13.832 1.00 93.00 187 VAL A C 1
ATOM 1482 O O . VAL A 1 187 ? 11.512 -19.505 -14.492 1.00 93.00 187 VAL A O 1
ATOM 1485 N N . ASP A 1 188 ? 13.116 -19.093 -12.958 1.00 94.44 188 ASP A N 1
ATOM 1486 C CA . ASP A 1 188 ? 13.478 -20.496 -12.710 1.00 94.44 188 ASP A CA 1
ATOM 1487 C C . ASP A 1 188 ? 12.292 -21.302 -12.158 1.00 94.44 188 ASP A C 1
ATOM 1489 O O . ASP A 1 188 ? 12.003 -22.402 -12.638 1.00 94.44 188 ASP A O 1
ATOM 1493 N N . ASP A 1 189 ? 11.528 -20.705 -11.241 1.00 96.62 189 ASP A N 1
ATOM 1494 C CA . ASP A 1 189 ? 10.310 -21.283 -10.660 1.00 96.62 189 ASP A CA 1
ATOM 1495 C C . ASP A 1 189 ? 9.102 -21.215 -11.611 1.00 96.62 189 ASP A C 1
ATOM 1497 O O . ASP A 1 189 ? 8.019 -21.710 -11.292 1.00 96.62 189 ASP A O 1
ATOM 1501 N N . ARG A 1 190 ? 9.274 -20.630 -12.806 1.00 93.12 190 ARG A N 1
ATOM 1502 C CA . ARG A 1 190 ? 8.245 -20.476 -13.851 1.00 93.12 190 ARG A CA 1
ATOM 1503 C C . ARG A 1 190 ? 7.003 -19.708 -13.391 1.00 93.12 190 ARG A C 1
ATOM 1505 O O . ARG A 1 190 ? 5.916 -19.905 -13.936 1.00 93.12 190 ARG A O 1
ATOM 1512 N N . ILE A 1 191 ? 7.168 -18.812 -12.421 1.00 92.44 191 ILE A N 1
ATOM 1513 C CA . ILE A 1 191 ? 6.114 -17.902 -11.955 1.00 92.44 191 ILE A CA 1
ATOM 1514 C C . ILE A 1 191 ? 5.922 -16.767 -12.964 1.00 92.44 191 ILE A C 1
ATOM 1516 O O . ILE A 1 191 ? 4.798 -16.346 -13.238 1.00 92.44 191 ILE A O 1
ATOM 1520 N N . VAL A 1 192 ? 7.018 -16.291 -13.560 1.00 92.69 192 VAL A N 1
ATOM 1521 C CA . VAL A 1 192 ? 6.998 -15.282 -14.626 1.00 92.69 192 VAL A CA 1
ATOM 1522 C C . VAL A 1 192 ? 7.533 -15.852 -15.937 1.00 92.69 192 VAL A C 1
ATOM 1524 O O . VAL A 1 192 ? 8.159 -16.910 -15.987 1.00 92.69 192 VAL A O 1
ATOM 1527 N N . LYS A 1 193 ? 7.280 -15.139 -17.037 1.00 90.56 193 LYS A N 1
ATOM 1528 C CA . LYS A 1 193 ? 7.774 -15.539 -18.359 1.00 90.56 193 LYS A CA 1
ATOM 1529 C C . LYS A 1 193 ? 9.298 -15.448 -18.417 1.00 90.56 193 LYS A C 1
ATOM 1531 O O . LYS A 1 193 ? 9.875 -14.457 -17.977 1.00 90.56 193 LYS A O 1
ATOM 1536 N N . CYS A 1 194 ? 9.924 -16.436 -19.055 1.00 89.06 194 CYS A N 1
ATOM 1537 C CA . CYS A 1 194 ? 11.335 -16.367 -19.415 1.00 89.06 194 CYS A CA 1
ATOM 1538 C C . CYS A 1 194 ? 11.513 -15.355 -20.565 1.00 89.06 194 CYS A C 1
ATOM 1540 O O . CYS A 1 194 ? 10.911 -15.549 -21.629 1.00 89.06 194 CYS A O 1
ATOM 1542 N N . PRO A 1 195 ? 12.274 -14.262 -20.376 1.00 82.50 195 PRO A N 1
ATOM 1543 C CA . PRO A 1 195 ? 12.527 -13.310 -21.448 1.00 82.50 195 PRO A CA 1
ATOM 1544 C C . PRO A 1 195 ? 13.388 -13.966 -22.533 1.00 82.50 195 PRO A C 1
ATOM 1546 O O . PRO A 1 195 ? 14.426 -14.558 -22.245 1.00 82.50 195 PRO A O 1
ATOM 1549 N N . ILE A 1 196 ? 12.966 -13.847 -23.792 1.00 82.00 196 ILE A N 1
ATOM 1550 C CA . ILE A 1 196 ? 13.759 -14.290 -24.941 1.00 82.00 196 ILE A CA 1
ATOM 1551 C C . ILE A 1 196 ? 14.608 -13.106 -25.395 1.00 82.00 196 ILE A C 1
ATOM 1553 O O . ILE A 1 196 ? 14.072 -12.083 -25.817 1.00 82.00 196 ILE A O 1
ATOM 1557 N N . MET A 1 197 ? 15.927 -13.251 -25.317 1.00 76.00 197 MET A N 1
ATOM 1558 C CA . MET A 1 197 ? 16.869 -12.267 -25.844 1.00 76.00 197 MET A CA 1
ATOM 1559 C C . MET A 1 197 ? 17.143 -12.587 -27.315 1.00 76.00 197 MET A C 1
ATOM 1561 O O . MET A 1 197 ? 17.732 -13.619 -27.630 1.00 76.00 197 MET A O 1
ATOM 1565 N N . GLY A 1 198 ? 16.679 -11.720 -28.215 1.00 75.44 198 GLY A N 1
ATOM 1566 C CA . GLY A 1 198 ? 17.010 -11.780 -29.636 1.00 75.44 198 GLY A CA 1
ATOM 1567 C C . GLY A 1 198 ? 18.207 -10.888 -29.947 1.00 75.44 198 GLY A C 1
ATOM 1568 O O . GLY A 1 198 ? 18.225 -9.723 -29.557 1.00 75.44 198 GLY A O 1
ATOM 1569 N N . GLU A 1 199 ? 19.192 -11.409 -30.674 1.00 75.69 199 GLU A N 1
ATOM 1570 C CA . GLU A 1 199 ? 20.293 -10.607 -31.209 1.00 75.69 199 GLU A CA 1
ATOM 1571 C C . GLU A 1 199 ? 20.106 -10.400 -32.712 1.00 75.69 199 GLU A C 1
ATOM 1573 O O . GLU A 1 199 ? 19.956 -11.353 -33.479 1.00 75.69 199 GLU A O 1
ATOM 1578 N N . LEU A 1 200 ? 20.128 -9.139 -33.146 1.00 76.19 200 LEU A N 1
ATOM 1579 C CA . LEU A 1 200 ? 20.145 -8.793 -34.562 1.00 76.19 200 LEU A CA 1
ATOM 1580 C C . LEU A 1 200 ? 21.591 -8.629 -35.021 1.00 76.19 200 LEU A C 1
ATOM 1582 O O . LEU A 1 200 ? 22.301 -7.730 -34.568 1.00 76.19 200 LEU A O 1
ATOM 1586 N N . SER A 1 201 ? 22.015 -9.472 -35.957 1.00 77.94 201 SER A N 1
ATOM 1587 C CA . SER A 1 201 ? 23.300 -9.328 -36.639 1.00 77.94 201 SER A CA 1
ATOM 1588 C C . SER A 1 201 ? 23.135 -8.515 -37.928 1.00 77.94 201 SER A C 1
ATOM 1590 O O . SER A 1 201 ? 22.125 -8.619 -38.619 1.00 77.94 201 SER A O 1
ATOM 1592 N N . GLY A 1 202 ? 24.123 -7.672 -38.248 1.00 74.62 202 GLY A N 1
ATOM 1593 C CA . GLY A 1 202 ? 24.136 -6.892 -39.494 1.00 74.62 202 GLY A CA 1
ATOM 1594 C C . GLY A 1 202 ? 23.232 -5.651 -39.522 1.00 74.62 202 GLY A C 1
ATOM 1595 O O . GLY A 1 202 ? 22.963 -5.136 -40.603 1.00 74.62 202 GLY A O 1
ATOM 1596 N N . VAL A 1 203 ? 22.774 -5.153 -38.366 1.00 74.50 203 VAL A N 1
ATOM 1597 C CA . VAL A 1 203 ? 21.983 -3.911 -38.290 1.00 74.50 203 VAL A CA 1
ATOM 1598 C C . VAL A 1 203 ? 22.844 -2.713 -38.668 1.00 74.50 203 VAL A C 1
ATOM 1600 O O . VAL A 1 203 ? 23.875 -2.458 -38.044 1.00 74.50 203 VAL A O 1
ATOM 1603 N N . ILE A 1 204 ? 22.386 -1.939 -39.647 1.00 72.94 204 ILE A N 1
ATOM 1604 C CA . ILE A 1 204 ? 22.995 -0.659 -39.999 1.00 72.94 204 ILE A CA 1
ATOM 1605 C C . ILE A 1 204 ? 22.180 0.426 -39.297 1.00 72.94 204 ILE A C 1
ATOM 1607 O O . ILE A 1 204 ? 21.090 0.782 -39.745 1.00 72.94 204 ILE A O 1
ATOM 1611 N N . GLU A 1 205 ? 22.689 0.950 -38.176 1.00 73.38 205 GLU A N 1
ATOM 1612 C CA . GLU A 1 205 ? 22.058 2.109 -37.539 1.00 73.38 205 GLU A CA 1
ATOM 1613 C C . GLU A 1 205 ? 22.096 3.296 -38.505 1.00 73.38 205 GLU A C 1
ATOM 1615 O O . GLU A 1 205 ? 23.159 3.781 -38.894 1.00 73.38 205 GLU A O 1
ATOM 1620 N N . GLN A 1 206 ? 20.917 3.769 -38.899 1.00 78.56 206 GLN A N 1
ATOM 1621 C CA . GLN A 1 206 ? 20.809 4.945 -39.748 1.00 78.56 206 GLN A CA 1
ATOM 1622 C C . GLN A 1 206 ? 21.098 6.191 -38.909 1.00 78.56 206 GLN A C 1
ATOM 1624 O O . GLN A 1 206 ? 20.462 6.406 -37.873 1.00 78.56 206 GLN A O 1
ATOM 1629 N N . GLU A 1 207 ? 22.013 7.050 -39.363 1.00 78.56 207 GLU A N 1
ATOM 1630 C CA . GLU A 1 207 ? 22.234 8.343 -38.717 1.00 78.56 207 GLU A CA 1
ATOM 1631 C C . GLU A 1 207 ? 21.000 9.234 -38.889 1.00 78.56 207 GLU A C 1
ATOM 1633 O O . GLU A 1 207 ? 20.750 9.843 -39.928 1.00 78.56 207 GLU A O 1
ATOM 1638 N N . SER A 1 208 ? 20.185 9.298 -37.839 1.00 84.69 208 SER A N 1
ATOM 1639 C CA . SER A 1 208 ? 19.010 10.154 -37.7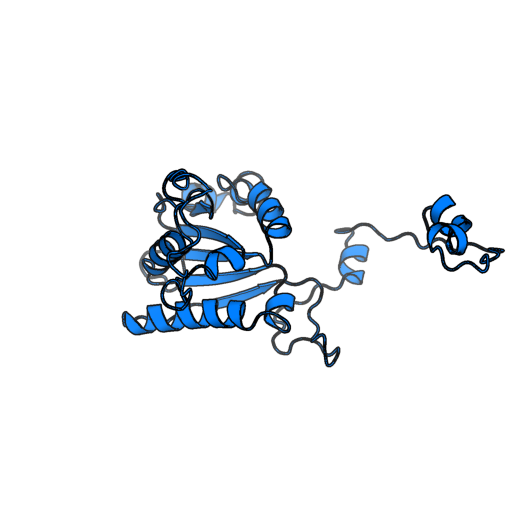81 1.00 84.69 208 SER A CA 1
ATOM 1640 C C . SER A 1 208 ? 18.743 10.600 -36.352 1.00 84.69 208 SER A C 1
ATOM 1642 O O . SER A 1 208 ? 18.910 9.843 -35.397 1.00 84.69 208 SER A O 1
ATOM 1644 N N . ARG A 1 209 ? 18.247 11.832 -36.198 1.00 84.69 209 ARG A N 1
ATOM 1645 C CA . ARG A 1 209 ? 17.734 12.335 -34.913 1.00 84.69 209 ARG A CA 1
ATOM 1646 C C . ARG A 1 209 ? 16.354 11.776 -34.564 1.00 84.69 209 ARG A C 1
ATOM 1648 O O . ARG A 1 209 ? 15.903 11.929 -33.434 1.00 84.69 209 ARG A O 1
ATOM 1655 N N . ARG A 1 210 ? 15.665 11.141 -35.518 1.00 86.44 210 ARG A N 1
ATOM 1656 C CA . ARG A 1 210 ? 14.366 10.503 -35.281 1.00 86.44 210 ARG A CA 1
ATOM 1657 C C . ARG A 1 210 ? 14.589 9.055 -34.858 1.00 86.44 210 ARG A C 1
ATOM 1659 O O . ARG A 1 210 ? 15.053 8.246 -35.658 1.00 86.44 210 ARG A O 1
ATOM 1666 N N . ALA A 1 211 ? 14.196 8.726 -33.628 1.00 84.94 211 ALA A N 1
ATOM 1667 C CA . ALA A 1 211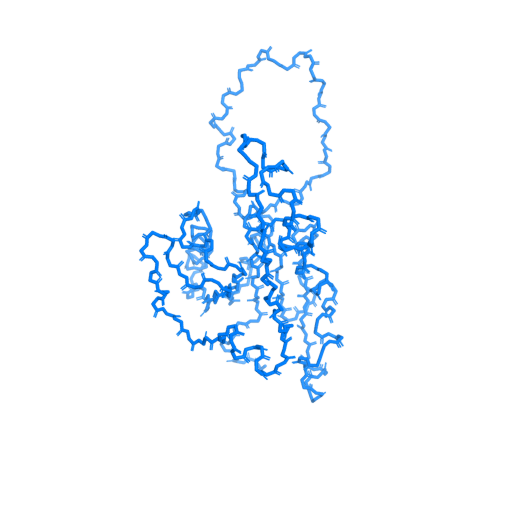 ? 14.345 7.386 -33.057 1.00 84.94 211 ALA A CA 1
ATOM 1668 C C . ALA A 1 211 ? 13.707 6.286 -33.927 1.00 84.94 211 ALA A C 1
ATOM 1670 O O . ALA A 1 211 ? 14.298 5.227 -34.102 1.00 84.94 211 ALA A O 1
ATOM 1671 N N . SER A 1 212 ? 12.556 6.564 -34.553 1.00 87.69 212 SER A N 1
ATOM 1672 C CA . SER A 1 212 ? 11.879 5.613 -35.447 1.00 87.69 212 SER A CA 1
ATOM 1673 C C . SER A 1 212 ? 12.673 5.260 -36.709 1.00 87.69 212 SER A C 1
ATOM 1675 O O . SER A 1 212 ? 12.452 4.203 -37.289 1.00 87.69 212 SER A O 1
ATOM 1677 N N . VAL A 1 213 ? 13.579 6.140 -37.147 1.00 84.44 213 VAL A N 1
ATOM 1678 C CA . VAL A 1 213 ? 14.444 5.921 -38.316 1.00 84.44 213 VAL A CA 1
ATOM 1679 C C . VAL A 1 213 ? 15.747 5.264 -37.879 1.00 84.44 213 VAL A C 1
ATOM 1681 O O . VAL A 1 213 ? 16.150 4.260 -38.455 1.00 84.44 213 VAL A O 1
ATOM 1684 N N . LYS A 1 214 ? 16.363 5.784 -36.811 1.00 85.94 214 LYS A N 1
ATOM 1685 C CA . LYS A 1 214 ? 17.609 5.242 -36.261 1.00 85.94 214 LYS A CA 1
ATOM 1686 C C . LYS A 1 214 ? 17.472 3.775 -35.836 1.00 85.94 214 LYS A C 1
ATOM 1688 O O . LYS A 1 214 ? 18.370 2.980 -36.084 1.00 85.94 214 LYS A O 1
ATOM 1693 N N . TYR A 1 215 ? 16.341 3.416 -35.229 1.00 85.50 215 TYR A N 1
ATOM 1694 C CA . TYR A 1 215 ? 16.080 2.075 -34.696 1.00 85.50 215 TYR A CA 1
ATOM 1695 C C . TYR A 1 215 ? 15.081 1.276 -35.537 1.00 85.50 215 TYR A C 1
ATOM 1697 O O . TYR A 1 215 ? 14.461 0.343 -35.033 1.00 85.50 215 TYR A O 1
ATOM 1705 N N . ARG A 1 216 ? 14.904 1.633 -36.815 1.00 85.25 216 ARG A N 1
ATOM 1706 C CA . ARG A 1 216 ? 13.893 1.031 -37.695 1.00 85.25 216 ARG A CA 1
ATOM 1707 C C . ARG A 1 216 ? 13.981 -0.495 -37.754 1.00 85.25 216 ARG A C 1
ATOM 1709 O O . ARG A 1 216 ? 12.957 -1.161 -37.623 1.00 85.25 216 ARG A O 1
ATOM 1716 N N . ASP A 1 217 ? 15.182 -1.031 -37.940 1.00 83.19 217 ASP A N 1
ATOM 1717 C CA . ASP A 1 217 ? 15.393 -2.474 -38.105 1.00 83.19 217 ASP A CA 1
ATOM 1718 C C . ASP A 1 217 ? 15.073 -3.237 -36.813 1.00 83.19 217 ASP A C 1
ATOM 1720 O O . ASP A 1 217 ? 14.434 -4.285 -36.858 1.00 83.19 217 ASP A O 1
ATOM 1724 N N . ARG A 1 218 ? 15.416 -2.654 -35.655 1.00 81.88 218 ARG A N 1
ATOM 1725 C CA . ARG A 1 218 ? 15.079 -3.186 -34.324 1.00 81.88 218 ARG A CA 1
ATOM 1726 C C . ARG A 1 218 ? 13.564 -3.205 -34.096 1.00 81.88 218 ARG A C 1
ATOM 1728 O O . ARG A 1 218 ? 12.977 -4.260 -33.877 1.00 81.88 218 ARG A O 1
ATOM 1735 N N . LEU A 1 219 ? 12.910 -2.062 -34.329 1.00 83.56 219 LEU A N 1
ATOM 1736 C CA . LEU A 1 219 ? 11.453 -1.923 -34.226 1.00 83.56 219 LEU A CA 1
ATOM 1737 C C . LEU A 1 219 ? 10.698 -2.886 -35.153 1.00 83.56 219 LEU A C 1
ATOM 1739 O O . LEU A 1 219 ? 9.660 -3.416 -34.770 1.00 83.56 219 LEU A O 1
ATOM 1743 N N . THR A 1 220 ? 11.211 -3.117 -36.365 1.00 84.38 220 THR A N 1
ATOM 1744 C CA . THR A 1 220 ? 10.606 -4.044 -37.337 1.00 84.38 220 THR A CA 1
ATOM 1745 C C . THR A 1 220 ? 10.742 -5.497 -36.888 1.00 84.38 220 THR A C 1
ATOM 1747 O O . THR A 1 220 ? 9.818 -6.285 -37.076 1.00 84.38 220 THR A O 1
ATOM 1750 N N . ALA A 1 221 ? 11.872 -5.851 -36.278 1.00 79.56 221 ALA A N 1
ATOM 1751 C CA . ALA A 1 221 ? 12.102 -7.180 -35.724 1.00 79.56 221 ALA A CA 1
ATOM 1752 C C . ALA A 1 221 ? 11.350 -7.433 -34.405 1.00 79.56 221 ALA A C 1
ATOM 1754 O O . ALA A 1 221 ? 11.291 -8.575 -33.955 1.00 79.56 221 ALA A O 1
ATOM 1755 N N . GLY A 1 222 ? 10.782 -6.392 -33.787 1.00 72.38 222 GLY A N 1
ATOM 1756 C CA . GLY A 1 222 ? 10.153 -6.487 -32.470 1.00 72.38 222 GLY A CA 1
ATOM 1757 C C . GLY A 1 222 ? 11.164 -6.684 -31.336 1.00 72.38 222 GLY A C 1
ATOM 1758 O O . GLY A 1 222 ? 10.818 -7.306 -30.333 1.00 72.38 222 GLY A O 1
ATOM 1759 N N . ILE A 1 223 ? 12.394 -6.184 -31.521 1.00 64.06 223 ILE A N 1
ATOM 1760 C CA . ILE A 1 223 ? 13.519 -6.236 -30.570 1.00 64.06 223 ILE A CA 1
ATOM 1761 C C . ILE A 1 223 ? 13.888 -4.813 -30.140 1.00 64.06 223 ILE A C 1
ATOM 1763 O O . ILE A 1 223 ? 13.821 -3.896 -30.993 1.00 64.06 223 ILE A O 1
#

Organism: NCBI:txid412755

InterPro domains:
  IPR006935 Helicase/UvrB, N-terminal [PF04851] (9-166)
  IPR027417 P-loop containing nucleoside triphosphate hydrolase [SSF52540] (8-181)